Protein AF-A0A0V1D5A6-F1 (afdb_monomer)

Sequence (238 aa):
LTFNLQKDGRILSSFLCRWLTLLVTFGEQTNSGLKVNSDGHIEKHLYLRSNGFEVRSVDGSSSGVIHCEDPKVLSLWVGYIDSNISELNNKSIKLSNKYLHPDELIVYLGWLCERVNVTNAESGDFLKTWEPRFVMLKGNEFYLFETPPLSVEELKSSLTCQKILETRFRDLKEHEKVGKREHCFIIETAFGENLYLSVESSDQFVQLRGAWQRCTYYAINKLEVNNFLIYHFNDPLF

Foldseek 3Di:
DDDDDDDDDLCLQPLLQPQAAWDKDPPQDFDFDWDQDPVRDTDGDGDRPPAWIWTAGLVRDIPPIDGDPDNVVVVVVVVVVVVSNQVSQVVSQVVVQVPDDPQFRWLDKDKKWWFQDPPCPVPPCSVVGIAIWIWIDTRQKIFIANGDDSDPVCSVVTPDIAGLQQKDKADDDPVRDDDDAPQWTWIQGNVRDITTIHDDDPVVSVSVVVSSVVSVVSVVVVVVVVVVVVVVVPPPPD

pLDDT: mean 70.53, std 22.93, range [19.47, 97.38]

Secondary structure (DSSP, 8-state):
------SSS-HHHHHSTTTS--EEE----EEEEEEE-TTS-EEEEEEE--SEEEEE-TTS-EEEEEE-SSHHHHHHHHHHHHHHHHHHHHHHHHHHTTSS-GGG-EEEEEEEEEE---S-TTS--GGGGEEEEEEEEETTEEEEESS--SSSGGGGG-SEEEEGGG-EEEEPPGGG--TT-SSEEEEE-TTS-EEEEE-SSHHHHHHHHHHHHHHHHHHHHHHHHHHHHHHHHS-TT-

Organism: Trichinella britovi (NCBI:txid45882)

Structure (mmCIF, N/CA/C/O backbone):
data_AF-A0A0V1D5A6-F1
#
_entry.id   AF-A0A0V1D5A6-F1
#
loop_
_atom_site.group_PDB
_atom_site.id
_atom_site.type_symbol
_atom_site.label_atom_id
_atom_site.label_alt_id
_atom_site.label_comp_id
_atom_site.label_asym_id
_atom_site.label_entity_id
_atom_site.label_seq_id
_atom_site.pdbx_PDB_ins_code
_atom_site.Cartn_x
_atom_site.Cartn_y
_atom_site.Cartn_z
_atom_site.occupancy
_atom_site.B_iso_or_equiv
_atom_site.auth_seq_id
_atom_site.auth_comp_id
_atom_site.auth_asym_id
_atom_site.auth_atom_id
_atom_site.pdbx_PDB_model_num
ATOM 1 N N . LEU A 1 1 ? 16.369 -23.814 13.105 1.00 25.72 1 LEU A N 1
ATOM 2 C CA . LEU A 1 1 ? 16.255 -22.601 13.946 1.00 25.72 1 LEU A CA 1
ATOM 3 C C . LEU A 1 1 ? 15.143 -22.847 14.948 1.00 25.72 1 LEU A C 1
ATOM 5 O O . LEU A 1 1 ? 14.001 -23.012 14.543 1.00 25.72 1 LEU A O 1
ATOM 9 N N . THR A 1 2 ? 15.509 -23.012 16.214 1.00 19.47 2 THR A N 1
ATOM 10 C CA . THR A 1 2 ? 14.602 -23.393 17.305 1.00 19.47 2 THR A CA 1
ATOM 11 C C . THR A 1 2 ? 14.049 -22.131 17.963 1.00 19.47 2 THR A C 1
ATOM 13 O O . THR A 1 2 ? 14.796 -21.183 18.198 1.00 19.47 2 THR A O 1
ATOM 16 N N . PHE A 1 3 ? 12.741 -22.112 18.215 1.00 25.31 3 PHE A N 1
ATOM 17 C CA . PHE A 1 3 ? 11.982 -20.948 18.669 1.00 25.31 3 PHE A CA 1
ATOM 18 C C . PHE A 1 3 ? 11.846 -20.952 20.192 1.00 25.31 3 PHE A C 1
ATOM 20 O O . PHE A 1 3 ? 11.437 -21.961 20.762 1.00 25.31 3 PHE A O 1
ATOM 27 N N . ASN A 1 4 ? 12.127 -19.821 20.838 1.00 23.47 4 ASN A N 1
ATOM 28 C CA . ASN A 1 4 ? 11.744 -19.587 22.228 1.00 23.47 4 ASN A CA 1
ATOM 29 C C . ASN A 1 4 ? 10.777 -18.400 22.274 1.00 23.47 4 ASN A C 1
ATOM 31 O O . ASN A 1 4 ? 11.153 -17.262 22.004 1.00 23.47 4 ASN A O 1
ATOM 35 N N . LEU A 1 5 ? 9.512 -18.704 22.562 1.00 31.22 5 LEU A N 1
ATOM 36 C CA . LEU A 1 5 ? 8.443 -17.738 22.795 1.00 31.22 5 LEU A CA 1
ATOM 37 C C . LEU A 1 5 ? 8.515 -17.312 24.261 1.00 31.22 5 LEU A C 1
ATOM 39 O O . LEU A 1 5 ? 8.251 -18.129 25.142 1.00 31.22 5 LEU A O 1
ATOM 43 N N . GLN A 1 6 ? 8.861 -16.052 24.532 1.00 30.73 6 GLN A N 1
ATOM 44 C CA . GLN A 1 6 ? 8.796 -15.513 25.889 1.00 30.73 6 GLN A CA 1
ATOM 45 C C . GLN A 1 6 ? 7.527 -14.676 26.081 1.00 30.73 6 GLN A C 1
ATOM 47 O O . GLN A 1 6 ? 7.104 -13.912 25.214 1.00 30.73 6 GLN A O 1
ATOM 52 N N . LYS A 1 7 ? 6.897 -14.913 27.229 1.00 32.50 7 LYS A N 1
ATOM 53 C CA . LYS A 1 7 ? 5.479 -14.729 27.547 1.00 32.50 7 LYS A CA 1
ATOM 54 C C . LYS A 1 7 ? 5.122 -13.312 28.017 1.00 32.50 7 LYS A C 1
ATOM 56 O O . LYS A 1 7 ? 4.207 -13.176 28.811 1.00 32.50 7 LYS A O 1
ATOM 61 N N . ASP A 1 8 ? 5.813 -12.279 27.537 1.00 31.12 8 ASP A N 1
ATOM 62 C CA . ASP A 1 8 ? 5.659 -10.915 28.062 1.00 31.12 8 ASP A CA 1
ATOM 63 C C . ASP A 1 8 ? 5.703 -9.876 26.938 1.00 31.12 8 ASP A C 1
ATOM 65 O O . ASP A 1 8 ? 6.785 -9.409 26.601 1.00 31.12 8 ASP A O 1
ATOM 69 N N . GLY A 1 9 ? 4.551 -9.528 26.346 1.00 39.41 9 GLY A N 1
ATOM 70 C CA . GLY A 1 9 ? 4.259 -8.240 25.673 1.00 39.41 9 GLY A CA 1
ATOM 71 C C . GLY A 1 9 ? 5.171 -7.715 24.543 1.00 39.41 9 GLY A C 1
ATOM 72 O O . GLY A 1 9 ? 4.825 -6.733 23.901 1.00 39.41 9 GLY A O 1
ATOM 73 N N . ARG A 1 10 ? 6.304 -8.355 24.248 1.00 37.16 10 ARG A N 1
ATOM 74 C CA . ARG A 1 10 ? 7.353 -7.948 23.293 1.00 37.16 10 ARG A CA 1
ATOM 75 C C . ARG A 1 10 ? 7.274 -8.734 21.981 1.00 37.16 10 ARG A C 1
ATOM 77 O O . ARG A 1 10 ? 8.258 -8.881 21.259 1.00 37.16 10 ARG A O 1
ATOM 84 N N . ILE A 1 11 ? 6.104 -9.301 21.690 1.00 42.88 11 ILE A N 1
ATOM 85 C CA . ILE A 1 11 ? 5.896 -10.191 20.539 1.00 42.88 11 ILE A CA 1
ATOM 86 C C . ILE A 1 11 ? 5.907 -9.394 19.225 1.00 42.88 11 ILE A C 1
ATOM 88 O O . ILE A 1 11 ? 6.333 -9.923 18.200 1.00 42.88 11 ILE A O 1
ATOM 92 N N . LEU A 1 12 ? 5.543 -8.106 19.260 1.00 37.66 12 LEU A N 1
ATOM 93 C CA . LEU A 1 12 ? 5.542 -7.252 18.070 1.00 37.66 12 LEU A CA 1
ATOM 94 C C . LEU A 1 12 ? 6.960 -6.977 17.534 1.00 37.66 12 LEU A C 1
ATOM 96 O O . LEU A 1 12 ? 7.154 -7.002 16.325 1.00 37.66 12 LEU A O 1
ATOM 100 N N . SER A 1 13 ? 7.979 -6.828 18.390 1.00 40.72 13 SER A N 1
ATOM 101 C CA . SER A 1 13 ? 9.300 -6.370 17.925 1.00 40.72 13 SER A CA 1
ATOM 102 C C . SER A 1 13 ? 10.214 -7.461 17.360 1.00 40.72 13 SER A C 1
ATOM 104 O O . SER A 1 13 ? 11.110 -7.165 16.576 1.00 40.72 13 SER A O 1
ATOM 106 N N . SER A 1 14 ? 10.025 -8.734 17.721 1.00 37.06 14 SER A N 1
ATOM 107 C CA . SER A 1 14 ? 10.923 -9.815 17.267 1.00 37.06 14 SER A CA 1
ATOM 108 C C . SER A 1 14 ? 10.370 -10.634 16.100 1.00 37.06 14 SER A C 1
ATOM 110 O O . SER A 1 14 ? 11.150 -11.157 15.302 1.00 37.06 14 SER A O 1
ATOM 112 N N . PHE A 1 15 ? 9.041 -10.720 15.959 1.00 34.56 15 PHE A N 1
ATOM 113 C CA . PHE A 1 15 ? 8.400 -11.518 14.910 1.00 34.56 15 PHE A CA 1
ATOM 114 C C . PHE A 1 15 ? 8.116 -10.732 13.622 1.00 34.56 15 PHE A C 1
ATOM 116 O O . PHE A 1 15 ? 8.216 -11.323 12.546 1.00 34.56 15 PHE A O 1
ATOM 123 N N . LEU A 1 16 ? 7.830 -9.423 13.696 1.00 37.06 16 LEU A N 1
ATOM 124 C CA . LEU A 1 16 ? 7.621 -8.589 12.501 1.00 37.06 16 LEU A CA 1
ATOM 125 C C . LEU A 1 16 ? 8.938 -8.209 11.796 1.00 37.06 16 LEU A C 1
ATOM 127 O O . LEU A 1 16 ? 8.983 -8.165 10.571 1.00 37.06 16 LEU A O 1
ATOM 131 N N . CYS A 1 17 ? 10.026 -8.009 12.545 1.00 38.03 17 CYS A N 1
ATOM 132 C CA . CYS A 1 17 ? 11.239 -7.332 12.062 1.00 38.03 17 CYS A CA 1
ATOM 133 C C . CYS A 1 17 ? 12.089 -8.052 11.005 1.00 38.03 17 CYS A C 1
ATOM 135 O O . CYS A 1 17 ? 12.920 -7.406 10.378 1.00 38.03 17 CYS A O 1
ATOM 137 N N . ARG A 1 18 ? 11.975 -9.373 10.818 1.00 33.81 18 ARG A N 1
ATOM 138 C CA . ARG A 1 18 ? 12.902 -10.108 9.924 1.00 33.81 18 ARG A CA 1
ATOM 139 C C . ARG A 1 18 ? 12.303 -10.613 8.621 1.00 33.81 18 ARG A C 1
ATOM 141 O O . ARG A 1 18 ? 13.046 -11.125 7.793 1.00 33.81 18 ARG A O 1
ATOM 148 N N . TRP A 1 19 ? 10.994 -10.483 8.435 1.00 33.84 19 TRP A N 1
ATOM 149 C CA . TRP A 1 19 ? 10.300 -11.186 7.355 1.00 33.84 19 TRP A CA 1
ATOM 150 C C . TRP A 1 19 ? 9.495 -10.280 6.428 1.00 33.84 19 TRP A C 1
ATOM 152 O O . TRP A 1 19 ? 8.941 -10.772 5.458 1.00 33.84 19 TRP A O 1
ATOM 162 N N . LEU A 1 20 ? 9.389 -8.981 6.699 1.00 41.41 20 LEU A N 1
ATOM 163 C CA . LEU A 1 20 ? 8.268 -8.198 6.172 1.00 41.41 20 LEU A CA 1
ATOM 164 C C . LEU A 1 20 ? 8.610 -7.220 5.054 1.00 41.41 20 LEU A C 1
ATOM 166 O O . LEU A 1 20 ? 7.785 -6.377 4.719 1.00 41.41 20 LEU A O 1
ATOM 170 N N . THR A 1 21 ? 9.837 -7.205 4.541 1.00 46.44 21 THR A N 1
ATOM 171 C CA . THR A 1 21 ? 10.283 -5.929 3.976 1.00 46.44 21 THR A CA 1
ATOM 172 C C . THR A 1 21 ? 11.293 -6.074 2.867 1.00 46.44 21 THR A C 1
ATOM 174 O O . THR A 1 21 ? 12.464 -5.731 2.986 1.00 46.44 21 THR A O 1
ATOM 177 N N . LEU A 1 22 ? 10.777 -6.575 1.757 1.00 35.28 22 LEU A N 1
ATOM 178 C CA . LEU A 1 22 ? 11.320 -6.276 0.448 1.00 35.28 22 LEU A CA 1
ATOM 179 C C . LEU A 1 22 ? 10.386 -5.197 -0.118 1.00 35.28 22 LEU A C 1
ATOM 181 O O . LEU A 1 22 ? 9.178 -5.397 -0.195 1.00 35.28 22 LEU A O 1
ATOM 185 N N . LEU A 1 23 ? 10.914 -4.019 -0.405 1.00 36.91 23 LEU A N 1
ATOM 186 C CA . LEU A 1 23 ? 10.272 -3.024 -1.253 1.00 36.91 23 LEU A CA 1
ATOM 187 C C . LEU A 1 23 ? 10.776 -3.314 -2.663 1.00 36.91 23 LEU A C 1
ATOM 189 O O . LEU A 1 23 ? 11.971 -3.174 -2.907 1.00 36.91 23 LEU A O 1
ATOM 193 N N . VAL A 1 24 ? 9.910 -3.739 -3.580 1.00 35.91 24 VAL A N 1
ATOM 194 C CA . VAL A 1 24 ? 10.261 -3.703 -5.002 1.00 35.91 24 VAL A CA 1
ATOM 195 C C . VAL A 1 24 ? 10.018 -2.276 -5.449 1.00 35.91 24 VAL A C 1
ATOM 197 O O . VAL A 1 24 ? 8.874 -1.869 -5.597 1.00 35.91 24 VAL A O 1
ATOM 200 N N . THR A 1 25 ? 11.080 -1.497 -5.612 1.00 35.59 25 THR A N 1
ATOM 201 C CA . THR A 1 25 ? 10.970 -0.248 -6.360 1.00 35.59 25 THR A CA 1
ATOM 202 C C . THR A 1 25 ? 11.250 -0.570 -7.815 1.00 35.59 25 THR A C 1
ATOM 204 O O . THR A 1 25 ? 12.317 -1.104 -8.142 1.00 35.59 25 THR A O 1
ATOM 207 N N . PHE A 1 26 ? 10.344 -0.201 -8.719 1.00 37.59 26 PHE A N 1
ATOM 208 C CA . PHE A 1 26 ? 10.768 -0.022 -10.101 1.00 37.59 26 PHE A CA 1
ATOM 209 C C . PHE A 1 26 ? 11.817 1.086 -10.103 1.00 37.59 26 PHE A C 1
ATOM 211 O O . PHE A 1 26 ? 11.540 2.227 -9.733 1.00 37.59 26 PHE A O 1
ATOM 218 N N . GLY A 1 27 ? 13.049 0.734 -10.465 1.00 32.22 27 GLY A N 1
ATOM 219 C CA . GLY A 1 27 ? 14.097 1.715 -10.673 1.00 32.22 27 GLY A CA 1
ATOM 220 C C . GLY A 1 27 ? 13.727 2.574 -11.874 1.00 32.22 27 GLY A C 1
ATOM 221 O O . GLY A 1 27 ? 14.116 2.268 -12.998 1.00 32.22 27 GLY A O 1
ATOM 222 N N . GLU A 1 28 ? 12.989 3.661 -11.666 1.00 37.78 28 GLU A N 1
ATOM 223 C CA . GLU A 1 28 ? 12.954 4.743 -12.638 1.00 37.78 28 GLU A CA 1
ATOM 224 C C . GLU A 1 28 ? 14.282 5.502 -12.535 1.00 37.78 28 GLU A C 1
ATOM 226 O O . GLU A 1 28 ? 14.407 6.523 -11.866 1.00 37.78 28 GLU A O 1
ATOM 231 N N . GLN A 1 29 ? 15.312 4.990 -13.208 1.00 34.41 29 GLN A N 1
ATOM 232 C CA . GLN A 1 29 ? 16.447 5.813 -13.603 1.00 34.41 29 GLN A CA 1
ATOM 233 C C . GLN A 1 29 ? 16.468 5.953 -15.120 1.00 34.41 29 GLN A C 1
ATOM 235 O O . GLN A 1 29 ? 16.626 4.993 -15.877 1.00 34.41 29 GLN A O 1
ATOM 240 N N . THR A 1 30 ? 16.317 7.195 -15.574 1.00 33.28 30 THR A N 1
ATOM 241 C CA . THR A 1 30 ? 16.621 7.572 -16.948 1.00 33.28 30 THR A CA 1
ATOM 242 C C . THR A 1 30 ? 18.126 7.689 -17.120 1.00 33.28 30 THR A C 1
ATOM 244 O O . THR A 1 30 ? 18.764 8.488 -16.437 1.00 33.28 30 THR A O 1
ATOM 247 N N . ASN A 1 31 ? 18.685 6.987 -18.104 1.00 31.41 31 ASN A N 1
ATOM 248 C CA . ASN A 1 31 ? 19.949 7.419 -18.686 1.00 31.41 31 ASN A CA 1
ATOM 249 C C . ASN A 1 31 ? 19.662 8.654 -19.544 1.00 31.41 31 ASN A C 1
ATOM 251 O O . ASN A 1 31 ? 18.867 8.589 -20.483 1.00 31.41 31 ASN A O 1
ATOM 255 N N . SER A 1 32 ? 20.318 9.774 -19.251 1.00 30.55 32 SER A N 1
ATOM 256 C CA . SER A 1 32 ? 20.359 10.904 -20.175 1.00 30.55 32 SER A CA 1
ATOM 257 C C . SER A 1 32 ? 21.174 10.497 -21.405 1.00 30.55 32 SER A C 1
ATOM 259 O O . SER A 1 32 ? 22.393 10.356 -21.321 1.00 30.55 32 SER A O 1
ATOM 261 N N . GLY A 1 33 ? 20.510 10.293 -22.540 1.00 31.38 33 GLY A N 1
ATOM 262 C CA . GLY A 1 33 ? 21.157 10.189 -23.845 1.00 31.38 33 GLY A CA 1
ATOM 263 C C . GLY A 1 33 ? 20.888 11.455 -24.649 1.00 31.38 33 GLY A C 1
ATOM 264 O O . GLY A 1 33 ? 19.731 11.830 -24.826 1.00 31.38 33 GLY A O 1
ATOM 265 N N . LEU A 1 34 ? 21.942 12.114 -25.129 1.00 27.16 34 LEU A N 1
ATOM 266 C CA . LEU A 1 34 ? 21.827 13.220 -26.080 1.00 27.16 34 LEU A CA 1
ATOM 267 C C . LEU A 1 34 ? 21.650 12.629 -27.481 1.00 27.16 34 LEU A C 1
ATOM 269 O O . LEU A 1 34 ? 22.462 11.805 -27.905 1.00 27.16 34 LEU A O 1
ATOM 273 N N . LYS A 1 35 ? 20.607 13.044 -28.204 1.00 33.06 35 LYS A N 1
ATOM 274 C CA . LYS A 1 35 ? 20.474 12.765 -29.636 1.00 33.06 35 LYS A CA 1
ATOM 275 C C . LYS A 1 35 ? 20.561 14.097 -30.378 1.00 33.06 35 LYS A C 1
ATOM 277 O O . LYS A 1 35 ? 19.851 15.037 -30.035 1.00 33.06 35 LYS A O 1
ATOM 282 N N . VAL A 1 36 ? 21.484 14.181 -31.333 1.00 32.31 36 VAL A N 1
ATOM 283 C CA . VAL A 1 36 ? 21.627 15.343 -32.218 1.00 32.31 36 VAL A CA 1
ATOM 284 C C . VAL A 1 36 ? 20.776 15.067 -33.448 1.00 32.31 36 VAL A C 1
ATOM 286 O O . VAL A 1 36 ? 21.006 14.074 -34.143 1.00 32.31 36 VAL A O 1
ATOM 289 N N . ASN A 1 37 ? 19.772 15.905 -33.681 1.00 35.84 37 ASN A N 1
ATOM 290 C CA . ASN A 1 37 ? 18.924 15.807 -34.861 1.00 35.84 37 ASN A CA 1
ATOM 291 C C . ASN A 1 37 ? 19.684 16.311 -36.103 1.00 35.84 37 ASN A C 1
ATOM 293 O O . ASN A 1 37 ? 20.716 16.977 -36.007 1.00 35.84 37 ASN A O 1
ATOM 297 N N . SER A 1 38 ? 19.201 15.964 -37.296 1.00 37.88 38 SER A N 1
ATOM 298 C CA . SER A 1 38 ? 19.835 16.298 -38.586 1.00 37.88 38 SER A CA 1
ATOM 299 C C . SER A 1 38 ? 19.943 17.804 -38.881 1.00 37.88 38 SER A C 1
ATOM 301 O O . SER A 1 38 ? 20.645 18.197 -39.806 1.00 37.88 38 SER A O 1
ATOM 303 N N . ASP A 1 39 ? 19.263 18.635 -38.096 1.00 39.00 39 ASP A N 1
ATOM 304 C CA . ASP A 1 39 ? 19.265 20.101 -38.094 1.00 39.00 39 ASP A CA 1
ATOM 305 C C . ASP A 1 39 ? 20.168 20.708 -36.997 1.00 39.00 39 ASP A C 1
ATOM 307 O O . ASP A 1 39 ? 20.235 21.927 -36.844 1.00 39.00 39 ASP A O 1
ATOM 311 N N . GLY A 1 40 ? 20.885 19.874 -36.237 1.00 29.55 40 GLY A N 1
ATOM 312 C CA . GLY A 1 40 ? 21.786 20.304 -35.169 1.00 29.55 40 GLY A CA 1
ATOM 313 C C . GLY A 1 40 ? 21.087 20.664 -33.856 1.00 29.55 40 GLY A C 1
ATOM 314 O O . GLY A 1 40 ? 21.764 21.097 -32.921 1.00 29.55 40 GLY A O 1
ATOM 315 N N . HIS A 1 41 ? 19.767 20.470 -33.743 1.00 25.48 41 HIS A N 1
ATOM 316 C CA . HIS A 1 41 ? 19.065 20.649 -32.475 1.00 25.48 41 HIS A CA 1
ATOM 317 C C . HIS A 1 41 ? 19.355 19.471 -31.532 1.00 25.48 41 HIS A C 1
ATOM 319 O O . HIS A 1 41 ? 19.307 18.302 -31.927 1.00 25.48 41 HIS A O 1
ATOM 325 N N . ILE A 1 42 ? 19.690 19.782 -30.278 1.00 27.23 42 ILE A N 1
ATOM 326 C CA . ILE A 1 42 ? 19.978 18.794 -29.236 1.00 27.23 42 ILE A CA 1
ATOM 327 C C . ILE A 1 42 ? 18.711 18.619 -28.401 1.00 27.23 42 ILE A C 1
ATOM 329 O O . ILE A 1 42 ? 18.411 19.451 -27.547 1.00 27.23 42 ILE A O 1
ATOM 333 N N . GLU A 1 43 ? 17.982 17.526 -28.616 1.00 24.73 43 GLU A N 1
ATOM 334 C CA . GLU A 1 43 ? 16.836 17.173 -27.775 1.00 24.73 43 GLU A CA 1
ATOM 335 C C . GLU A 1 43 ? 17.268 16.210 -26.662 1.00 24.73 43 GLU A C 1
ATOM 337 O O . GLU A 1 43 ? 17.801 15.117 -26.896 1.00 24.73 43 GLU A O 1
ATOM 342 N N . LYS A 1 44 ? 17.032 16.613 -25.407 1.00 26.03 44 LYS A N 1
ATOM 343 C CA . LYS A 1 44 ? 17.195 15.745 -24.235 1.00 26.03 44 LYS A CA 1
ATOM 344 C C . LYS A 1 44 ? 15.977 14.828 -24.137 1.00 26.03 44 LYS A C 1
ATOM 346 O O . LYS A 1 44 ? 14.970 15.180 -23.531 1.00 26.03 44 LYS A O 1
ATOM 351 N N . HIS A 1 45 ? 16.077 13.633 -24.707 1.00 25.64 45 HIS A N 1
ATOM 352 C CA . HIS A 1 45 ? 15.048 12.608 -24.546 1.00 25.64 45 HIS A CA 1
ATOM 353 C C . HIS A 1 45 ? 15.280 11.810 -23.254 1.00 25.64 45 HIS A C 1
ATOM 355 O O . HIS A 1 45 ? 16.327 11.191 -23.057 1.00 25.64 45 HIS A O 1
ATOM 361 N N . LEU A 1 46 ? 14.286 11.818 -22.364 1.00 25.72 46 LEU A N 1
ATOM 362 C CA . LEU A 1 46 ? 14.246 10.999 -21.152 1.00 25.72 46 LEU A CA 1
ATOM 363 C C . LEU A 1 46 ? 13.719 9.602 -21.510 1.00 25.72 46 LEU A C 1
ATOM 365 O O . LEU A 1 46 ? 12.515 9.387 -21.648 1.00 25.72 46 LEU A O 1
ATOM 369 N N . TYR A 1 47 ? 14.633 8.652 -21.702 1.00 28.58 47 TYR A N 1
ATOM 370 C CA . TYR A 1 47 ? 14.297 7.248 -21.936 1.00 28.58 47 TYR A CA 1
ATOM 371 C C . TYR A 1 47 ? 14.124 6.531 -20.586 1.00 28.58 47 TYR A C 1
ATOM 373 O O . TYR A 1 47 ? 15.105 6.337 -19.867 1.00 28.58 47 TYR A O 1
ATOM 381 N N . LEU A 1 48 ? 12.895 6.115 -20.245 1.00 35.41 48 LEU A N 1
ATOM 382 C CA . LEU A 1 48 ? 12.652 5.097 -19.210 1.00 35.41 48 LEU A CA 1
ATOM 383 C C . LEU A 1 48 ? 13.301 3.795 -19.703 1.00 35.41 48 LEU A C 1
ATOM 385 O O . LEU A 1 48 ? 12.866 3.252 -20.721 1.00 35.41 48 LEU A O 1
ATOM 389 N N . ARG A 1 49 ? 14.352 3.292 -19.046 1.00 41.88 49 ARG A N 1
ATOM 390 C CA . ARG A 1 49 ? 14.921 1.984 -19.408 1.00 41.88 49 ARG A CA 1
ATOM 391 C C . ARG A 1 49 ? 14.054 0.874 -18.814 1.00 41.88 49 ARG A C 1
ATOM 393 O O . ARG A 1 49 ? 14.287 0.417 -17.704 1.00 41.88 49 ARG A O 1
ATOM 400 N N . SER A 1 50 ? 13.041 0.465 -19.577 1.00 64.12 50 SER A N 1
ATOM 401 C CA . SER A 1 50 ? 12.222 -0.718 -19.313 1.00 64.12 50 SER A CA 1
ATOM 402 C C . SER A 1 50 ? 13.110 -1.963 -19.260 1.00 64.12 50 SER A C 1
ATOM 404 O O . SER A 1 50 ? 13.887 -2.171 -20.191 1.00 64.12 50 SER A O 1
ATOM 406 N N . ASN A 1 51 ? 12.958 -2.774 -18.211 1.00 69.31 51 ASN A N 1
ATOM 407 C CA . ASN A 1 51 ? 13.511 -4.126 -18.007 1.00 69.31 51 ASN A CA 1
ATOM 408 C C . ASN A 1 51 ? 14.485 -4.270 -16.816 1.00 69.31 51 ASN A C 1
ATOM 410 O O . ASN A 1 51 ? 15.479 -4.988 -16.898 1.00 69.31 51 ASN A O 1
ATOM 414 N N . GLY A 1 52 ? 14.224 -3.605 -15.690 1.00 71.12 52 GLY A N 1
ATOM 415 C CA . GLY A 1 52 ? 14.940 -3.878 -14.443 1.00 71.12 52 GLY A CA 1
ATOM 416 C C . GLY A 1 52 ? 14.083 -3.615 -13.212 1.00 71.12 52 GLY A C 1
ATOM 417 O O . GLY A 1 52 ? 13.100 -2.880 -13.285 1.00 71.12 52 GLY A O 1
ATOM 418 N N . PHE A 1 53 ? 14.455 -4.232 -12.096 1.00 71.56 53 PHE A N 1
ATOM 419 C CA . PHE A 1 53 ? 13.825 -4.038 -10.793 1.00 71.56 53 PHE A CA 1
ATOM 420 C C . PHE A 1 53 ? 14.892 -3.867 -9.717 1.00 71.56 53 PHE A C 1
ATOM 422 O O . PHE A 1 53 ? 16.017 -4.336 -9.859 1.00 71.56 53 PHE A O 1
ATOM 429 N N . GLU A 1 54 ? 14.544 -3.191 -8.633 1.00 70.75 54 GLU A N 1
ATOM 430 C CA . GLU A 1 54 ? 15.392 -3.049 -7.457 1.00 70.75 54 GLU A CA 1
ATOM 431 C C . GLU A 1 54 ? 14.609 -3.544 -6.248 1.00 70.75 54 GLU A C 1
ATOM 433 O O . GLU A 1 54 ? 13.402 -3.317 -6.151 1.00 70.75 54 GLU A O 1
ATOM 438 N N . VAL A 1 55 ? 15.296 -4.207 -5.323 1.00 70.38 55 VAL A N 1
ATOM 439 C CA . VAL A 1 55 ? 14.710 -4.606 -4.054 1.00 70.38 55 VAL A CA 1
ATOM 440 C C . VAL A 1 55 ? 15.403 -3.876 -2.914 1.00 70.38 55 VAL A C 1
ATOM 442 O O . VAL A 1 55 ? 16.628 -3.887 -2.812 1.00 70.38 55 VAL A O 1
ATOM 445 N N . ARG A 1 56 ? 14.621 -3.249 -2.039 1.00 67.62 56 ARG A N 1
ATOM 446 C CA . ARG A 1 56 ? 15.122 -2.520 -0.873 1.00 67.62 56 ARG A CA 1
ATOM 447 C C . ARG A 1 56 ? 14.666 -3.163 0.429 1.00 67.62 56 ARG A C 1
ATOM 449 O O . ARG A 1 56 ? 13.558 -3.686 0.524 1.00 67.62 56 ARG A O 1
ATOM 456 N N . SER A 1 57 ? 15.541 -3.118 1.421 1.00 63.75 57 SER A N 1
ATOM 457 C CA . SER A 1 57 ? 15.304 -3.557 2.796 1.00 63.75 57 SER A CA 1
ATOM 458 C C . SER A 1 57 ? 14.655 -2.442 3.636 1.00 63.75 57 SER A C 1
ATOM 460 O O . SER A 1 57 ? 14.592 -1.289 3.209 1.00 63.75 57 SER A O 1
ATOM 462 N N . VAL A 1 58 ? 14.180 -2.781 4.844 1.00 58.41 58 VAL A N 1
ATOM 463 C CA . VAL A 1 58 ? 13.582 -1.848 5.833 1.00 58.41 58 VAL A CA 1
ATOM 464 C C . VAL A 1 58 ? 14.465 -0.635 6.100 1.00 58.41 58 VAL A C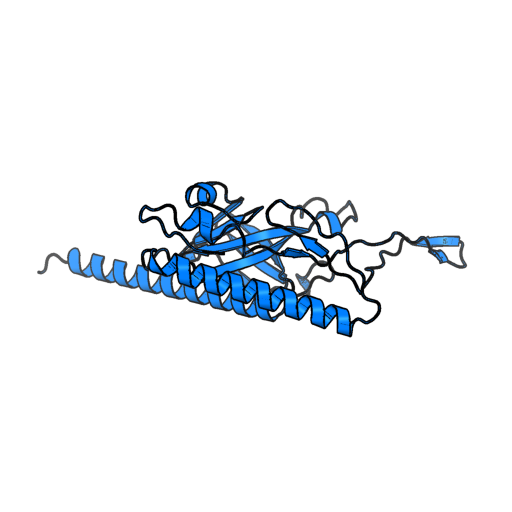 1
ATOM 466 O O . VAL A 1 58 ? 13.978 0.477 6.244 1.00 58.41 58 VAL A O 1
ATOM 469 N N . ASP A 1 59 ? 15.765 -0.876 6.213 1.00 59.91 59 ASP A N 1
ATOM 470 C CA . ASP A 1 59 ? 16.792 0.105 6.554 1.00 59.91 59 ASP A CA 1
ATOM 471 C C . ASP A 1 59 ? 17.184 0.991 5.360 1.00 59.91 59 ASP A C 1
ATOM 473 O O . ASP A 1 59 ? 18.135 1.763 5.450 1.00 59.91 59 ASP A O 1
ATOM 477 N N . GLY A 1 60 ? 16.477 0.865 4.232 1.00 57.91 60 GLY A N 1
ATOM 478 C CA . GLY A 1 60 ? 16.779 1.567 2.989 1.00 57.91 60 GLY A CA 1
ATOM 479 C C . GLY A 1 60 ? 17.924 0.940 2.192 1.00 57.91 60 GLY A C 1
ATOM 480 O O . GLY A 1 60 ? 18.249 1.437 1.113 1.00 57.91 60 GLY A O 1
ATOM 481 N N . SER A 1 61 ? 18.519 -0.160 2.672 1.00 61.72 61 SER A N 1
ATOM 482 C CA . SER A 1 61 ? 19.585 -0.857 1.952 1.00 61.72 61 SER A CA 1
ATOM 483 C C . SER A 1 61 ? 19.064 -1.420 0.629 1.00 61.72 61 SER A C 1
ATOM 485 O O . SER A 1 61 ? 18.043 -2.106 0.588 1.00 61.72 61 SER A O 1
ATOM 487 N N . SER A 1 62 ? 19.781 -1.139 -0.456 1.00 67.06 62 SER A N 1
ATOM 488 C CA . SER A 1 62 ? 19.416 -1.521 -1.823 1.00 67.06 62 SER A CA 1
ATOM 489 C C . SER A 1 62 ? 20.125 -2.801 -2.269 1.00 67.06 62 SER A C 1
ATOM 491 O O . SER A 1 62 ? 21.311 -2.986 -1.998 1.00 67.06 62 SER A O 1
ATOM 493 N N . SER A 1 63 ? 19.431 -3.655 -3.027 1.00 69.56 63 SER A N 1
ATOM 494 C CA . SER A 1 63 ? 20.037 -4.770 -3.768 1.00 69.56 63 SER A CA 1
ATOM 495 C C . SER A 1 63 ? 20.877 -4.322 -4.970 1.00 69.56 63 SER A C 1
ATOM 497 O O . SER A 1 63 ? 21.543 -5.149 -5.591 1.00 69.56 63 SER A O 1
ATOM 499 N N . GLY A 1 64 ? 20.798 -3.043 -5.349 1.00 64.62 64 GLY A N 1
ATOM 500 C CA . GLY A 1 64 ? 21.126 -2.569 -6.689 1.00 64.62 64 GLY A CA 1
ATOM 501 C C . GLY A 1 64 ? 20.039 -2.933 -7.708 1.00 64.62 64 GLY A C 1
ATOM 502 O O . GLY A 1 64 ? 19.183 -3.786 -7.457 1.00 64.62 64 GLY A O 1
ATOM 503 N N . VAL A 1 65 ? 20.069 -2.272 -8.869 1.00 71.81 65 VAL A N 1
ATOM 504 C CA . VAL A 1 65 ? 19.135 -2.551 -9.970 1.00 71.81 65 VAL A CA 1
ATOM 505 C C . VAL A 1 65 ? 19.539 -3.848 -10.666 1.00 71.81 65 VAL A C 1
ATOM 507 O O . VAL A 1 65 ? 20.637 -3.968 -11.211 1.00 71.81 65 VAL A O 1
ATOM 510 N N . ILE A 1 66 ? 18.624 -4.810 -10.677 1.00 74.62 66 ILE A N 1
ATOM 511 C CA . ILE A 1 66 ? 18.743 -6.073 -11.395 1.00 74.62 66 ILE A CA 1
ATOM 512 C C . ILE A 1 66 ? 18.081 -5.891 -12.756 1.00 74.62 66 ILE A C 1
ATOM 514 O O . ILE A 1 66 ? 16.872 -5.686 -12.856 1.00 74.62 66 ILE A O 1
ATOM 518 N N . HIS A 1 67 ? 18.880 -5.971 -13.816 1.00 78.31 67 HIS A N 1
ATOM 519 C CA . HIS A 1 67 ? 18.384 -5.923 -15.186 1.00 78.31 67 HIS A CA 1
ATOM 520 C C . HIS A 1 67 ? 18.020 -7.319 -15.684 1.00 78.31 67 HIS A C 1
ATOM 522 O O . HIS A 1 67 ? 18.752 -8.285 -15.472 1.00 78.31 67 HIS A O 1
ATOM 528 N N . CYS A 1 68 ? 16.899 -7.412 -16.388 1.00 74.62 68 CYS A N 1
ATOM 529 C CA 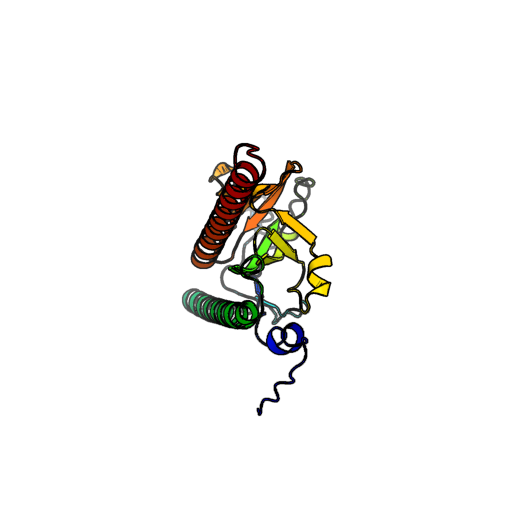. CYS A 1 68 ? 16.470 -8.615 -17.080 1.00 74.62 68 CYS A CA 1
ATOM 530 C C . CYS A 1 68 ? 16.506 -8.357 -18.587 1.00 74.62 68 CYS A C 1
ATOM 532 O O . CYS A 1 68 ? 16.020 -7.335 -19.058 1.00 74.62 68 CYS A O 1
ATOM 534 N N . GLU A 1 69 ? 17.053 -9.284 -19.364 1.00 80.81 69 GLU A N 1
ATOM 535 C CA . GLU A 1 69 ? 17.037 -9.158 -20.828 1.00 80.81 69 GLU A CA 1
ATOM 536 C C . GLU A 1 69 ? 15.641 -9.447 -21.403 1.00 80.81 69 GLU A C 1
ATOM 538 O O . GLU A 1 69 ? 15.199 -8.772 -22.332 1.00 80.81 69 GLU A O 1
ATOM 543 N N . ASP A 1 70 ? 14.922 -10.405 -20.807 1.00 83.25 70 ASP A N 1
ATOM 544 C CA . ASP A 1 70 ? 13.555 -10.771 -21.180 1.00 83.25 70 ASP A CA 1
ATOM 545 C C . ASP A 1 70 ? 12.524 -10.089 -20.250 1.00 83.25 70 ASP A C 1
ATOM 547 O O . ASP A 1 70 ? 12.505 -10.367 -19.042 1.00 83.25 70 ASP A O 1
ATOM 551 N N . PRO A 1 71 ? 11.617 -9.244 -20.784 1.00 78.38 71 PRO A N 1
ATOM 552 C CA . PRO A 1 71 ? 10.520 -8.643 -20.022 1.00 78.38 71 PRO A CA 1
ATOM 553 C C . PRO A 1 71 ? 9.619 -9.660 -19.308 1.00 78.38 71 PRO A C 1
ATOM 555 O O . PRO A 1 71 ? 9.054 -9.359 -18.257 1.00 78.38 71 PRO A O 1
ATOM 558 N N . LYS A 1 72 ? 9.478 -10.878 -19.846 1.00 84.44 72 LYS A N 1
ATOM 559 C CA . LYS A 1 72 ? 8.695 -11.941 -19.199 1.00 84.44 72 LYS A CA 1
ATOM 560 C C . LYS A 1 72 ? 9.374 -12.434 -17.930 1.00 84.44 72 LYS A C 1
ATOM 562 O O . LYS A 1 72 ? 8.704 -12.653 -16.927 1.00 84.44 72 LYS A O 1
ATOM 567 N N . VAL A 1 73 ? 10.700 -12.573 -17.960 1.00 81.00 73 VAL A N 1
ATOM 568 C CA . VAL A 1 73 ? 11.490 -12.950 -16.783 1.00 81.00 73 VAL A CA 1
ATOM 569 C C . VAL A 1 73 ? 11.391 -11.860 -15.720 1.00 81.00 73 VAL A C 1
ATOM 571 O O . VAL A 1 73 ? 11.145 -12.188 -14.563 1.00 81.00 73 VAL A O 1
ATOM 574 N N . LEU A 1 74 ? 11.476 -10.581 -16.106 1.00 78.94 74 LEU A N 1
ATOM 575 C CA . LEU A 1 74 ? 11.226 -9.465 -15.187 1.00 78.94 74 LEU A CA 1
ATOM 576 C C . LEU A 1 74 ? 9.855 -9.590 -14.510 1.00 78.94 74 LEU A C 1
ATOM 578 O O . LEU A 1 74 ? 9.766 -9.541 -13.287 1.00 78.94 74 LEU A O 1
ATOM 582 N N . SER A 1 75 ? 8.796 -9.774 -15.302 1.00 78.38 75 SER A N 1
ATOM 583 C CA . SER A 1 75 ? 7.430 -9.885 -14.783 1.00 78.38 75 SER A CA 1
ATOM 584 C C . SER A 1 75 ? 7.269 -11.061 -13.814 1.00 78.38 75 SER A C 1
ATOM 586 O O . SER A 1 75 ? 6.614 -10.909 -12.785 1.00 78.38 75 SER A O 1
ATOM 588 N N . LEU A 1 76 ? 7.914 -12.203 -14.086 1.00 83.12 76 LEU A N 1
ATOM 589 C CA . LEU A 1 76 ? 7.926 -13.349 -13.175 1.00 83.12 76 LEU A CA 1
ATOM 590 C C . LEU A 1 76 ? 8.645 -13.035 -11.860 1.00 83.12 76 LEU A C 1
ATOM 592 O O . LEU A 1 76 ? 8.109 -13.335 -10.797 1.00 83.12 76 LEU A O 1
ATOM 596 N N . TRP A 1 77 ? 9.834 -12.426 -11.914 1.00 81.06 77 TRP A N 1
ATOM 597 C CA . TRP A 1 77 ? 10.575 -12.039 -10.710 1.00 81.06 77 TRP A CA 1
ATOM 598 C C . TRP A 1 77 ? 9.770 -11.082 -9.839 1.00 81.06 77 TRP A C 1
ATOM 600 O O . TRP A 1 77 ? 9.594 -11.350 -8.652 1.00 81.06 77 TRP A O 1
ATOM 610 N N . VAL A 1 78 ? 9.231 -10.015 -10.432 1.00 74.44 78 VAL A N 1
ATOM 611 C CA . VAL A 1 78 ? 8.393 -9.041 -9.721 1.00 74.44 78 VAL A CA 1
ATOM 612 C C . VAL A 1 78 ? 7.170 -9.731 -9.122 1.00 74.44 78 VAL A C 1
ATOM 614 O O . VAL A 1 78 ? 6.940 -9.617 -7.923 1.00 74.44 78 VAL A O 1
ATOM 617 N N . GLY A 1 79 ? 6.451 -10.537 -9.909 1.00 76.69 79 GLY A N 1
ATOM 618 C CA . GLY A 1 79 ? 5.268 -11.255 -9.437 1.00 76.69 79 GLY A CA 1
ATOM 619 C C . GLY A 1 79 ? 5.556 -12.208 -8.271 1.00 76.69 79 GLY A C 1
ATOM 620 O O . GLY A 1 79 ? 4.781 -12.255 -7.313 1.00 76.69 79 GLY A O 1
ATOM 621 N N . TYR A 1 80 ? 6.675 -12.942 -8.303 1.00 79.06 80 TYR A N 1
ATOM 622 C CA . TYR A 1 80 ? 7.071 -13.822 -7.198 1.00 79.06 80 TYR A CA 1
ATOM 623 C C . TYR A 1 80 ? 7.478 -13.048 -5.946 1.00 79.06 80 TYR A C 1
ATOM 625 O O . TYR A 1 80 ? 7.114 -13.454 -4.839 1.00 79.06 80 TYR A O 1
ATOM 633 N N . ILE A 1 81 ? 8.214 -11.946 -6.102 1.00 77.19 81 ILE A N 1
ATOM 634 C CA . ILE A 1 81 ? 8.627 -11.112 -4.973 1.00 77.19 81 ILE A CA 1
ATOM 635 C C . ILE A 1 81 ? 7.398 -10.465 -4.325 1.00 77.19 81 ILE A C 1
ATOM 637 O O . ILE A 1 81 ? 7.218 -10.613 -3.115 1.00 77.19 81 ILE A O 1
ATOM 641 N N . ASP A 1 82 ? 6.521 -9.844 -5.117 1.00 75.38 82 ASP A N 1
ATOM 642 C CA . ASP A 1 82 ? 5.276 -9.227 -4.647 1.00 75.38 82 ASP A CA 1
ATOM 643 C C . ASP A 1 82 ? 4.391 -10.237 -3.918 1.00 75.38 82 ASP A C 1
ATOM 645 O O . ASP A 1 82 ? 3.955 -9.987 -2.794 1.00 75.38 82 ASP A O 1
ATOM 649 N N . SER A 1 83 ? 4.182 -11.417 -4.512 1.00 79.06 83 SER A N 1
ATOM 650 C CA . SER A 1 83 ? 3.380 -12.481 -3.896 1.00 79.06 83 SER A CA 1
ATOM 651 C C . SER A 1 83 ? 3.955 -12.909 -2.546 1.00 79.06 83 SER A C 1
ATOM 653 O O . SER A 1 83 ? 3.220 -13.042 -1.565 1.00 79.06 83 SER A O 1
ATOM 655 N N . ASN A 1 84 ? 5.277 -13.078 -2.466 1.00 80.38 84 ASN A N 1
ATOM 656 C CA . ASN A 1 84 ? 5.950 -13.450 -1.228 1.00 80.38 84 ASN A CA 1
ATOM 657 C C . ASN A 1 84 ? 5.836 -12.349 -0.157 1.00 80.38 84 ASN A C 1
ATOM 659 O O . ASN A 1 84 ? 5.535 -12.654 0.997 1.00 80.38 84 ASN A O 1
ATOM 663 N N . ILE A 1 85 ? 6.008 -11.074 -0.524 1.00 76.56 85 ILE A N 1
ATOM 664 C CA . ILE A 1 85 ? 5.811 -9.938 0.393 1.00 76.56 85 ILE A CA 1
ATOM 665 C C . ILE A 1 85 ? 4.371 -9.919 0.912 1.00 76.56 85 ILE A C 1
ATOM 667 O O . ILE A 1 85 ? 4.153 -9.874 2.123 1.00 76.56 85 ILE A O 1
ATOM 671 N N . SER A 1 86 ? 3.379 -10.015 0.023 1.00 79.81 86 SER A N 1
ATOM 672 C CA . SER A 1 86 ? 1.963 -10.040 0.398 1.00 79.81 86 SER A CA 1
ATOM 673 C C . SER A 1 86 ? 1.638 -11.208 1.333 1.00 79.81 86 SER A C 1
ATOM 675 O O . SER A 1 86 ? 0.909 -11.035 2.312 1.00 79.81 86 SER A O 1
ATOM 677 N N . GLU A 1 87 ? 2.189 -12.400 1.093 1.00 81.75 87 GLU A N 1
ATOM 678 C CA . GLU A 1 87 ? 2.031 -13.538 2.000 1.00 81.75 87 GLU A CA 1
ATOM 679 C C . GLU A 1 87 ? 2.617 -13.279 3.390 1.00 81.75 87 GLU A C 1
ATOM 681 O O . GLU A 1 87 ? 1.997 -13.639 4.397 1.00 81.75 87 GLU A O 1
ATOM 686 N N . LEU A 1 88 ? 3.807 -12.684 3.459 1.00 78.19 88 LEU A N 1
ATOM 687 C CA . LEU A 1 88 ? 4.486 -12.382 4.717 1.00 78.19 88 LEU A CA 1
ATOM 688 C C . LEU A 1 88 ? 3.742 -11.289 5.493 1.00 78.19 88 LEU A C 1
ATOM 690 O O . LEU A 1 88 ? 3.506 -11.460 6.693 1.00 78.19 88 LEU A O 1
ATOM 694 N N . ASN A 1 89 ? 3.245 -10.256 4.809 1.00 80.94 89 ASN A N 1
ATOM 695 C CA . ASN A 1 89 ? 2.364 -9.241 5.392 1.00 80.94 89 ASN A CA 1
ATOM 696 C C . ASN A 1 89 ? 1.090 -9.882 5.951 1.00 80.94 89 ASN A C 1
ATOM 698 O O . ASN A 1 89 ? 0.737 -9.656 7.106 1.00 80.94 89 ASN A O 1
ATOM 702 N N . ASN A 1 90 ? 0.437 -10.758 5.186 1.00 85.69 90 ASN A N 1
ATOM 703 C CA . ASN A 1 90 ? -0.771 -11.455 5.628 1.00 85.69 90 ASN A CA 1
ATOM 704 C C . ASN A 1 90 ? -0.522 -12.372 6.835 1.00 85.69 90 ASN A C 1
ATOM 706 O O . ASN A 1 90 ? -1.345 -12.429 7.752 1.00 85.69 90 ASN A O 1
ATOM 710 N N . LYS A 1 91 ? 0.603 -13.099 6.861 1.00 83.81 91 LYS A N 1
ATOM 711 C CA . LYS A 1 91 ? 1.012 -13.922 8.014 1.00 83.81 91 LYS A CA 1
ATOM 712 C C . LYS A 1 91 ? 1.247 -13.045 9.244 1.00 83.81 91 LYS A C 1
ATOM 714 O O . LYS A 1 91 ? 0.765 -13.386 10.323 1.00 83.81 91 LYS A O 1
ATOM 719 N N . SER A 1 92 ? 1.918 -11.911 9.069 1.00 80.44 92 SER A N 1
ATOM 720 C CA . SER A 1 92 ? 2.170 -10.952 10.141 1.00 80.44 92 SER A CA 1
ATOM 721 C C . SER A 1 92 ? 0.883 -10.357 10.706 1.00 80.44 92 SER A C 1
ATOM 723 O O . SER A 1 92 ? 0.648 -10.452 11.908 1.00 80.44 92 SER A O 1
ATOM 725 N N . ILE A 1 93 ? -0.012 -9.863 9.846 1.00 85.88 93 ILE A N 1
ATOM 726 C CA . ILE A 1 93 ? -1.326 -9.344 10.245 1.00 85.88 93 ILE A CA 1
ATOM 727 C C . ILE A 1 93 ? -2.086 -10.393 11.060 1.00 85.88 93 ILE A C 1
ATOM 729 O O . ILE A 1 93 ? -2.558 -10.103 12.157 1.00 85.88 93 ILE A O 1
ATOM 733 N N . LYS A 1 94 ? -2.158 -11.638 10.570 1.00 88.44 94 LYS A N 1
ATOM 734 C CA . LYS A 1 94 ? -2.838 -12.739 11.271 1.00 88.44 94 LYS A CA 1
ATOM 735 C C . LYS A 1 94 ? -2.242 -13.028 12.646 1.00 88.44 94 LYS A C 1
ATOM 737 O O . LYS A 1 94 ? -2.986 -13.402 13.546 1.00 88.44 94 LYS A O 1
ATOM 742 N N . LEU A 1 95 ? -0.924 -12.923 12.806 1.00 84.69 95 LEU A N 1
ATOM 743 C CA . LEU A 1 95 ? -0.262 -13.151 14.090 1.00 84.69 95 LEU A CA 1
ATOM 744 C C . LEU A 1 95 ? -0.492 -11.985 15.054 1.00 84.69 95 LEU A C 1
ATOM 746 O O . LEU A 1 95 ? -0.890 -12.232 16.189 1.00 84.69 95 LEU A O 1
ATOM 750 N N . SER A 1 96 ? -0.313 -10.745 14.598 1.00 81.81 96 SER A N 1
ATOM 751 C CA . SER A 1 96 ? -0.525 -9.536 15.401 1.00 81.81 96 SER A CA 1
ATOM 752 C C . SER A 1 96 ? -1.971 -9.422 15.881 1.00 81.81 96 SER A C 1
ATOM 754 O O . SER A 1 96 ? -2.223 -9.224 17.067 1.00 81.81 96 SER A O 1
ATOM 756 N N . ASN A 1 97 ? -2.934 -9.664 14.990 1.00 90.75 97 ASN A N 1
ATOM 757 C CA . ASN A 1 97 ? -4.362 -9.549 15.283 1.00 90.75 97 ASN A CA 1
ATOM 758 C C . ASN A 1 97 ? -4.879 -10.549 16.331 1.00 90.75 97 ASN A C 1
ATOM 760 O O . ASN A 1 97 ? -5.959 -10.338 16.869 1.00 90.75 97 ASN A O 1
ATOM 764 N N . LYS A 1 98 ? -4.128 -11.608 16.674 1.00 91.31 98 LYS A N 1
ATOM 765 C CA . LYS A 1 98 ? -4.493 -12.511 17.786 1.00 91.31 98 LYS A CA 1
ATOM 766 C C . LYS A 1 98 ? -4.442 -11.833 19.153 1.00 91.31 98 LYS A C 1
ATOM 768 O O . LYS A 1 98 ? -5.039 -12.343 20.096 1.00 91.31 98 LYS A O 1
ATOM 773 N N . TYR A 1 99 ? -3.692 -10.740 19.261 1.00 87.44 99 TYR A N 1
ATOM 774 C CA . TYR A 1 99 ? -3.402 -10.062 20.523 1.00 87.44 99 TYR A CA 1
ATOM 775 C C . TYR A 1 99 ? -3.922 -8.622 20.558 1.00 87.44 99 TYR A C 1
ATOM 777 O O . TYR A 1 99 ? -3.756 -7.943 21.567 1.00 87.44 99 TYR A O 1
ATOM 785 N N . LEU A 1 100 ? -4.533 -8.152 19.468 1.00 85.69 100 LEU A N 1
ATOM 786 C CA . LEU A 1 100 ? -5.087 -6.807 19.364 1.00 85.69 100 LEU A CA 1
ATOM 787 C C . LEU A 1 100 ? -6.577 -6.816 19.701 1.00 85.69 100 LEU A C 1
ATOM 789 O O . LEU A 1 100 ? -7.293 -7.779 19.422 1.00 85.69 100 LEU A O 1
ATOM 793 N N . HIS A 1 101 ? -7.048 -5.713 20.280 1.00 90.50 101 HIS A N 1
ATOM 794 C CA . HIS A 1 101 ? -8.477 -5.477 20.440 1.00 90.50 101 HIS A CA 1
ATOM 795 C C . HIS A 1 101 ? -9.157 -5.441 19.053 1.00 90.50 101 HIS A C 1
ATOM 797 O O . HIS A 1 101 ? -8.535 -4.956 18.104 1.00 90.50 101 HIS A O 1
ATOM 803 N N . PRO A 1 102 ? -10.419 -5.892 18.899 1.00 89.31 102 PRO A N 1
ATOM 804 C CA . PRO A 1 102 ? -11.132 -5.848 17.616 1.00 89.31 102 PRO A CA 1
ATOM 805 C C . PRO A 1 102 ? -11.152 -4.468 16.939 1.00 89.31 102 PRO A C 1
ATOM 807 O O . PRO A 1 102 ? -11.103 -4.373 15.716 1.00 89.31 102 PRO A O 1
ATOM 810 N N . ASP A 1 103 ? -11.153 -3.397 17.732 1.00 88.62 103 ASP A N 1
ATOM 811 C CA . ASP A 1 103 ? -11.105 -2.015 17.230 1.00 88.62 103 ASP A CA 1
ATOM 812 C C . ASP A 1 103 ? -9.721 -1.567 16.745 1.00 88.62 103 ASP A C 1
ATOM 814 O O . ASP A 1 103 ? -9.583 -0.508 16.138 1.00 88.62 103 ASP A O 1
ATOM 818 N N . GLU A 1 104 ? -8.692 -2.349 17.042 1.00 89.94 104 GLU A N 1
ATOM 819 C CA . GLU A 1 104 ? -7.294 -2.038 16.780 1.00 89.94 104 GLU A CA 1
ATOM 820 C C . GLU A 1 104 ? -6.651 -3.003 15.782 1.00 89.94 104 GLU A C 1
ATOM 822 O O . GLU A 1 104 ? -5.433 -2.979 15.602 1.00 89.94 104 GLU A O 1
ATOM 827 N N . LEU A 1 105 ? -7.449 -3.853 15.135 1.00 93.19 105 LEU A N 1
ATOM 828 C CA . LEU A 1 105 ? -6.953 -4.834 14.181 1.00 93.19 105 LEU A CA 1
ATOM 829 C C . LEU A 1 105 ? -6.246 -4.155 13.010 1.00 93.19 105 LEU A C 1
ATOM 831 O O . LEU A 1 105 ? -6.724 -3.171 12.444 1.00 93.19 105 LEU A O 1
ATOM 835 N N . ILE A 1 106 ? -5.123 -4.737 12.610 1.00 94.06 106 ILE A N 1
ATOM 836 C CA . ILE A 1 106 ? -4.431 -4.370 11.383 1.00 94.06 106 ILE A CA 1
ATOM 837 C C . ILE A 1 106 ? -5.205 -4.992 10.219 1.00 94.06 106 ILE A C 1
ATOM 839 O O . ILE A 1 106 ? -5.463 -6.197 10.203 1.00 94.06 106 ILE A O 1
ATOM 843 N N . VAL A 1 107 ? -5.594 -4.173 9.247 1.00 96.25 107 VAL A N 1
ATOM 844 C CA . VAL A 1 107 ? -6.395 -4.584 8.084 1.00 96.25 107 VAL A CA 1
ATOM 845 C C . VAL A 1 107 ? -5.537 -4.670 6.822 1.00 96.25 107 VAL A C 1
ATOM 847 O O . VAL A 1 107 ? -5.825 -5.489 5.947 1.00 96.25 107 VAL A O 1
ATOM 850 N N . TYR A 1 108 ? -4.483 -3.855 6.731 1.00 95.69 108 TYR A N 1
ATOM 851 C CA . TYR A 1 108 ? -3.558 -3.841 5.598 1.00 95.69 108 TYR A CA 1
ATOM 852 C C . TYR A 1 108 ? -2.167 -3.357 6.007 1.00 95.69 108 TYR A C 1
ATOM 854 O O . TYR A 1 108 ? -2.042 -2.450 6.829 1.00 95.69 108 TYR A O 1
ATOM 862 N N . LEU A 1 109 ? -1.149 -3.951 5.383 1.00 89.62 109 LEU A N 1
ATOM 863 C CA . LEU A 1 109 ? 0.252 -3.544 5.426 1.00 89.62 109 LEU A CA 1
ATOM 864 C C . LEU A 1 109 ? 0.811 -3.635 4.010 1.00 89.62 109 LEU A C 1
ATOM 866 O O . LEU A 1 109 ? 0.604 -4.648 3.333 1.00 89.62 109 LEU A O 1
ATOM 870 N N . GLY A 1 110 ? 1.555 -2.625 3.578 1.00 87.31 110 GLY A N 1
ATOM 871 C CA . GLY A 1 110 ? 2.195 -2.668 2.272 1.00 87.31 110 GLY A CA 1
ATOM 872 C C . GLY A 1 110 ? 3.061 -1.458 1.985 1.00 87.31 110 GLY A C 1
ATOM 873 O O . GLY A 1 110 ? 3.004 -0.451 2.684 1.00 87.31 110 GLY A O 1
ATOM 874 N N . TRP A 1 111 ? 3.854 -1.573 0.931 1.00 84.50 111 TRP A N 1
ATOM 875 C CA . TRP A 1 111 ? 4.578 -0.451 0.359 1.00 84.50 111 TRP A CA 1
ATOM 876 C C . TRP A 1 111 ? 3.734 0.236 -0.709 1.00 84.50 111 TRP A C 1
ATOM 878 O O . TRP A 1 111 ? 2.937 -0.402 -1.398 1.00 84.50 111 TRP A O 1
ATOM 888 N N . LEU A 1 112 ? 3.914 1.543 -0.826 1.00 89.38 112 LEU A N 1
ATOM 889 C CA . LEU A 1 112 ? 3.380 2.376 -1.891 1.00 89.38 112 LEU A CA 1
ATOM 890 C C . LEU A 1 112 ? 4.402 3.470 -2.220 1.00 89.38 112 LEU A C 1
ATOM 892 O O . LEU A 1 112 ? 5.402 3.623 -1.518 1.00 89.38 112 LEU A O 1
ATOM 896 N N . CYS A 1 113 ? 4.148 4.259 -3.255 1.00 88.12 113 CYS A N 1
ATOM 897 C CA . CYS A 1 113 ? 4.920 5.462 -3.536 1.00 88.12 113 CYS A CA 1
ATOM 898 C C . CYS A 1 113 ? 4.051 6.704 -3.389 1.00 88.12 113 CYS A C 1
ATOM 900 O O . CYS A 1 113 ? 2.940 6.757 -3.910 1.00 88.12 113 CYS A O 1
ATOM 902 N N . GLU A 1 114 ? 4.578 7.703 -2.694 1.00 89.81 114 GLU A N 1
ATOM 903 C CA . GLU A 1 114 ? 3.982 9.016 -2.492 1.00 89.81 114 GLU A CA 1
ATOM 904 C C . GLU A 1 114 ? 4.657 10.039 -3.389 1.00 89.81 114 GLU A C 1
ATOM 906 O O . GLU A 1 114 ? 5.880 10.059 -3.509 1.00 89.81 114 GLU A O 1
ATOM 911 N N . ARG A 1 115 ? 3.866 10.923 -3.992 1.00 87.00 115 ARG A N 1
ATOM 912 C CA . ARG A 1 115 ? 4.392 12.023 -4.779 1.00 87.00 115 ARG A CA 1
ATOM 913 C C . ARG A 1 115 ? 4.649 13.263 -3.905 1.00 87.00 115 ARG A C 1
ATOM 915 O O . ARG A 1 115 ? 3.717 14.000 -3.596 1.00 87.00 115 ARG A O 1
ATOM 922 N N . VAL A 1 116 ? 5.907 13.519 -3.556 1.00 80.25 116 VAL A N 1
ATOM 923 C CA . VAL A 1 116 ? 6.395 14.631 -2.725 1.00 80.25 116 VAL A CA 1
ATOM 924 C C . VAL A 1 116 ? 6.893 15.789 -3.612 1.00 80.25 116 VAL A C 1
ATOM 926 O O . VAL A 1 116 ? 7.661 15.565 -4.538 1.00 80.25 116 VAL A O 1
ATOM 929 N N . ASN A 1 117 ? 6.506 17.041 -3.317 1.00 63.03 117 ASN A N 1
ATOM 930 C CA . ASN A 1 117 ? 6.848 18.289 -4.047 1.00 63.03 117 ASN A CA 1
ATOM 931 C C . ASN A 1 117 ? 6.060 18.565 -5.350 1.00 63.03 117 ASN A C 1
ATOM 933 O O . ASN A 1 117 ? 6.573 18.445 -6.462 1.00 63.03 117 ASN A O 1
ATOM 937 N N . VAL A 1 118 ? 4.815 19.037 -5.216 1.00 56.22 118 VAL A N 1
ATOM 938 C CA . VAL A 1 118 ? 3.956 19.454 -6.351 1.00 56.22 118 VAL A CA 1
ATOM 939 C C . VAL A 1 118 ? 4.223 20.906 -6.806 1.00 56.22 118 VAL A C 1
ATOM 941 O O . VAL A 1 118 ? 3.825 21.290 -7.902 1.00 56.22 118 VAL A O 1
ATOM 944 N N . THR A 1 119 ? 4.919 21.719 -6.005 1.00 48.16 119 THR A N 1
ATOM 945 C CA . THR A 1 119 ? 5.043 23.179 -6.199 1.00 48.16 119 THR A CA 1
ATOM 946 C C . THR A 1 119 ? 6.153 23.630 -7.157 1.00 48.16 119 THR A C 1
ATOM 948 O O . THR A 1 11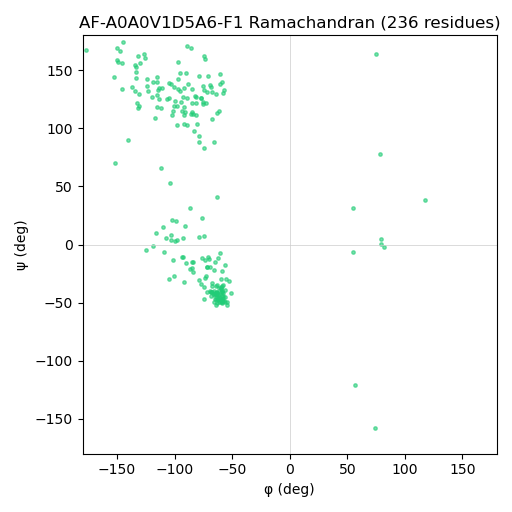9 ? 6.052 24.722 -7.705 1.00 48.16 119 THR A O 1
ATOM 951 N N . ASN A 1 120 ? 7.168 22.804 -7.434 1.00 42.41 120 ASN A N 1
ATOM 952 C CA . ASN A 1 120 ? 8.311 23.167 -8.289 1.00 42.41 120 ASN A CA 1
ATOM 953 C C . ASN A 1 120 ? 8.215 22.527 -9.684 1.00 42.41 120 ASN A C 1
ATOM 955 O O . ASN A 1 120 ? 9.145 21.867 -10.148 1.00 42.41 120 ASN A O 1
ATOM 959 N N . ALA A 1 121 ? 7.084 22.726 -10.366 1.00 46.16 121 ALA A N 1
ATOM 960 C CA . ALA A 1 121 ? 6.839 22.216 -11.721 1.00 46.16 121 ALA A CA 1
ATOM 961 C C . ALA A 1 121 ? 7.832 22.743 -12.787 1.00 46.16 121 ALA A C 1
ATOM 963 O O . ALA A 1 121 ? 7.822 22.274 -13.922 1.00 46.16 121 ALA A O 1
ATOM 964 N N . GLU A 1 122 ? 8.697 23.697 -12.429 1.00 44.28 122 GLU A N 1
ATOM 965 C CA . GLU A 1 122 ? 9.682 24.321 -13.319 1.00 44.28 122 GLU A CA 1
ATOM 966 C C . GLU A 1 122 ? 11.016 23.558 -13.401 1.00 44.28 122 GLU A C 1
ATOM 968 O O . GLU A 1 122 ? 11.744 23.679 -14.388 1.00 44.28 122 GLU A O 1
ATOM 973 N N . SER A 1 123 ? 11.345 22.716 -12.417 1.00 44.34 123 SER A N 1
ATOM 974 C CA . SER A 1 123 ? 12.492 21.812 -12.518 1.00 44.34 123 SER A CA 1
ATOM 975 C C . SER A 1 123 ? 12.004 20.492 -13.097 1.00 44.34 123 SER A C 1
ATOM 977 O O . SER A 1 123 ? 11.361 19.726 -12.388 1.00 44.34 123 SER A O 1
ATOM 979 N N . GLY A 1 124 ? 12.274 20.232 -14.380 1.00 45.69 124 GLY A N 1
ATOM 980 C CA . GLY A 1 124 ? 11.868 19.032 -15.134 1.00 45.69 124 GLY A CA 1
ATOM 981 C C . GLY A 1 124 ? 12.446 17.692 -14.640 1.00 45.69 124 GLY A C 1
ATOM 982 O O . GLY A 1 124 ? 12.848 16.860 -15.450 1.00 45.69 124 GLY A O 1
ATOM 983 N N . ASP A 1 125 ? 12.509 17.488 -13.326 1.00 48.62 125 ASP A N 1
ATOM 984 C CA . ASP A 1 125 ? 13.060 16.336 -12.620 1.00 48.62 125 ASP A CA 1
ATOM 985 C C . ASP A 1 125 ? 11.914 15.563 -11.939 1.00 48.62 125 ASP A C 1
ATOM 987 O O . ASP A 1 125 ? 11.776 15.512 -10.719 1.00 48.62 125 ASP A O 1
ATOM 991 N N . PHE A 1 126 ? 11.045 14.985 -12.769 1.00 47.91 126 PHE A N 1
ATOM 992 C CA . PHE A 1 126 ? 9.877 14.173 -12.391 1.00 47.91 126 PHE A CA 1
ATOM 993 C C . PHE A 1 126 ? 10.217 12.957 -11.502 1.00 47.91 126 PHE A C 1
ATOM 995 O O . PHE A 1 126 ? 9.327 12.399 -10.865 1.00 47.91 126 PHE A O 1
ATOM 1002 N N . LEU A 1 127 ? 11.493 12.549 -11.454 1.00 46.25 127 LEU A N 1
ATOM 1003 C CA . LEU A 1 127 ? 11.993 11.437 -10.638 1.00 46.25 127 LEU A CA 1
ATOM 1004 C C . LEU A 1 127 ? 12.193 11.818 -9.169 1.00 46.25 127 LEU A C 1
ATOM 1006 O O . LEU A 1 127 ? 11.991 10.985 -8.293 1.00 46.25 127 LEU A O 1
ATOM 1010 N N . LYS A 1 128 ? 12.517 13.084 -8.875 1.00 50.41 128 LYS A N 1
ATOM 1011 C CA . LYS A 1 128 ? 12.636 13.593 -7.493 1.00 50.41 128 LYS A CA 1
ATOM 1012 C C . LYS A 1 128 ? 11.289 13.798 -6.805 1.00 50.41 128 LYS A C 1
ATOM 1014 O O . LYS A 1 128 ? 11.224 14.407 -5.742 1.00 50.41 128 LYS A O 1
ATOM 1019 N N . THR A 1 129 ? 10.208 13.367 -7.448 1.00 74.62 129 THR A N 1
ATOM 1020 C CA . THR A 1 129 ? 8.862 13.578 -6.941 1.00 74.62 129 THR A CA 1
ATOM 1021 C C . THR A 1 129 ? 8.289 12.340 -6.272 1.00 74.62 129 THR A C 1
ATOM 1023 O O . THR A 1 129 ? 7.288 12.505 -5.612 1.00 74.62 129 THR A O 1
ATOM 1026 N N . TRP A 1 130 ? 8.846 11.129 -6.402 1.00 79.69 130 TRP A N 1
ATOM 1027 C CA . TRP A 1 130 ? 8.234 9.920 -5.829 1.00 79.69 130 TRP A CA 1
ATOM 1028 C C . TRP A 1 130 ? 9.091 9.280 -4.742 1.00 79.69 130 TRP A C 1
ATOM 1030 O O . TRP A 1 130 ? 10.180 8.788 -5.020 1.00 79.69 130 TRP A O 1
ATOM 1040 N N . GLU A 1 131 ? 8.549 9.208 -3.533 1.00 83.00 131 GLU A N 1
ATOM 1041 C CA . GLU A 1 131 ? 9.192 8.592 -2.378 1.00 83.00 131 GLU A CA 1
ATOM 1042 C C . GLU A 1 131 ? 8.469 7.299 -1.987 1.00 83.00 131 GLU A C 1
ATOM 1044 O O . GLU A 1 131 ? 7.235 7.272 -1.933 1.00 83.00 131 GLU A O 1
ATOM 1049 N N . PRO A 1 132 ? 9.188 6.200 -1.710 1.00 82.12 132 PRO A N 1
ATOM 1050 C CA . PRO A 1 132 ? 8.567 5.004 -1.170 1.00 82.12 132 PRO A CA 1
ATOM 1051 C C . PRO A 1 132 ? 8.085 5.260 0.257 1.00 82.12 132 PRO A C 1
ATOM 1053 O O . PRO A 1 132 ? 8.803 5.823 1.082 1.00 82.12 132 PRO A O 1
ATOM 1056 N N . ARG A 1 133 ? 6.867 4.813 0.554 1.00 87.69 133 ARG A N 1
ATOM 1057 C CA . ARG A 1 133 ? 6.246 4.918 1.871 1.00 87.69 133 ARG A CA 1
ATOM 1058 C C . ARG A 1 133 ? 5.615 3.600 2.267 1.00 87.69 133 ARG A C 1
ATOM 1060 O O . ARG A 1 133 ? 5.038 2.891 1.442 1.00 87.69 133 ARG A O 1
ATOM 1067 N N . PHE A 1 134 ? 5.696 3.286 3.549 1.00 87.81 134 PHE A N 1
ATOM 1068 C CA . PHE A 1 134 ? 5.014 2.137 4.113 1.00 87.81 134 PHE A CA 1
ATOM 1069 C C . PHE A 1 134 ? 3.647 2.563 4.647 1.00 87.81 134 PHE A C 1
ATOM 1071 O O . PHE A 1 134 ? 3.544 3.506 5.430 1.00 87.81 134 PHE A O 1
ATOM 1078 N N . VAL A 1 135 ? 2.592 1.871 4.223 1.00 93.62 135 VAL A N 1
ATOM 1079 C CA . VAL A 1 135 ? 1.217 2.118 4.661 1.00 93.62 135 VAL A CA 1
ATOM 1080 C C . VAL A 1 135 ? 0.758 1.046 5.640 1.00 93.62 135 VAL A C 1
ATOM 1082 O O . VAL A 1 135 ? 0.972 -0.152 5.436 1.00 93.62 135 VAL A O 1
ATOM 1085 N N . MET A 1 136 ? 0.049 1.485 6.677 1.00 94.31 136 MET A N 1
ATOM 1086 C CA . MET A 1 136 ? -0.687 0.610 7.579 1.00 94.31 136 MET A CA 1
ATOM 1087 C C . MET A 1 136 ? -2.116 1.118 7.759 1.00 94.31 136 MET A C 1
ATOM 1089 O O . MET A 1 136 ? -2.337 2.276 8.103 1.00 94.31 136 MET A O 1
ATOM 1093 N N . LEU A 1 137 ? -3.088 0.224 7.574 1.00 97.06 137 LEU A N 1
ATOM 1094 C CA . LEU A 1 137 ? -4.471 0.449 7.990 1.00 97.06 137 LEU A CA 1
ATOM 1095 C C . LEU A 1 137 ? -4.703 -0.318 9.290 1.00 97.06 137 LEU A C 1
ATOM 1097 O O . LEU A 1 137 ? -4.632 -1.550 9.290 1.00 97.06 137 LEU A O 1
ATOM 1101 N N . LYS A 1 138 ? -4.960 0.395 10.388 1.00 94.38 138 LYS A N 1
ATOM 1102 C CA . LYS A 1 138 ? -5.168 -0.185 11.721 1.00 94.38 138 LYS A CA 1
ATOM 1103 C C . LYS A 1 138 ? -6.422 0.421 12.344 1.00 94.38 138 LYS A C 1
ATOM 1105 O O . LYS A 1 138 ? -6.482 1.624 12.566 1.00 94.38 138 LYS A O 1
ATOM 1110 N N . GLY A 1 139 ? -7.431 -0.402 12.621 1.00 93.56 139 GLY A N 1
ATOM 1111 C CA . GLY A 1 139 ? -8.717 0.078 13.127 1.00 93.56 139 GLY A CA 1
ATOM 1112 C C . GLY A 1 139 ? -9.356 1.117 12.197 1.00 93.56 139 GLY A C 1
ATOM 1113 O O . GLY A 1 139 ? -9.611 0.839 11.024 1.00 93.56 139 GLY A O 1
ATOM 1114 N N . ASN A 1 140 ? -9.592 2.320 12.730 1.00 94.56 140 ASN A N 1
ATOM 1115 C CA . ASN A 1 140 ? -10.123 3.482 12.004 1.00 94.56 140 ASN A CA 1
ATOM 1116 C C . ASN A 1 140 ? -9.024 4.477 11.576 1.00 94.56 140 ASN A C 1
ATOM 1118 O O . ASN A 1 140 ? -9.302 5.651 11.345 1.00 94.56 140 ASN A O 1
ATOM 1122 N N . GLU A 1 141 ? -7.769 4.049 11.504 1.00 95.38 141 GLU A N 1
ATOM 1123 C CA . GLU A 1 141 ? -6.642 4.940 11.237 1.00 95.38 141 GLU A CA 1
ATOM 1124 C C . GLU A 1 141 ? -5.850 4.476 10.012 1.00 95.38 141 GLU A C 1
ATOM 1126 O O . GLU A 1 141 ? -5.563 3.288 9.824 1.00 95.38 141 GLU A O 1
ATOM 1131 N N . PHE A 1 142 ? -5.509 5.451 9.174 1.00 95.56 142 PHE A N 1
ATOM 1132 C CA . PHE A 1 142 ? -4.553 5.341 8.084 1.00 95.56 142 PHE A CA 1
ATOM 1133 C C . PHE A 1 142 ? -3.228 5.934 8.547 1.00 95.56 142 PHE A C 1
ATOM 1135 O O . PHE A 1 142 ? -3.170 7.105 8.926 1.00 95.56 142 PHE A O 1
ATOM 1142 N N . TYR A 1 143 ? -2.176 5.126 8.473 1.00 95.19 143 TYR A N 1
ATOM 1143 C CA . TYR A 1 143 ? -0.817 5.535 8.780 1.00 95.19 143 TYR A CA 1
ATOM 1144 C C . TYR A 1 143 ? 0.064 5.471 7.538 1.00 95.19 143 TYR A C 1
ATOM 1146 O O . TYR A 1 143 ? 0.012 4.495 6.781 1.00 95.19 143 TYR A O 1
ATOM 1154 N N . LEU A 1 144 ? 0.930 6.470 7.398 1.00 93.62 144 LEU A N 1
ATOM 1155 C CA . LEU A 1 144 ? 1.996 6.515 6.408 1.00 93.62 144 LEU A CA 1
ATOM 1156 C C . LEU A 1 144 ? 3.344 6.689 7.110 1.00 93.62 144 LEU A C 1
ATOM 1158 O O . LEU A 1 144 ? 3.488 7.554 7.975 1.00 93.62 144 LEU A O 1
ATOM 1162 N N . PHE A 1 145 ? 4.331 5.883 6.733 1.00 88.94 145 PHE A N 1
ATOM 1163 C CA . PHE A 1 145 ? 5.670 5.887 7.314 1.00 88.94 145 PHE A CA 1
ATOM 1164 C C . PHE A 1 145 ? 6.744 5.951 6.235 1.00 88.94 145 PHE A C 1
ATOM 1166 O O . PHE A 1 145 ? 6.537 5.518 5.101 1.00 88.94 145 PHE A O 1
ATOM 1173 N N . GLU A 1 146 ? 7.918 6.441 6.615 1.00 85.38 146 GLU A N 1
ATOM 1174 C CA . GLU A 1 146 ? 9.116 6.348 5.783 1.00 85.38 146 GLU A CA 1
ATOM 1175 C C . GLU A 1 146 ? 9.649 4.909 5.738 1.00 85.38 146 GLU A C 1
ATOM 1177 O O . GLU A 1 146 ? 9.975 4.392 4.673 1.00 85.38 146 GLU A O 1
ATOM 1182 N N . THR A 1 147 ? 9.633 4.224 6.883 1.00 79.56 147 THR A N 1
ATOM 1183 C CA . THR A 1 147 ? 9.995 2.811 7.027 1.00 79.56 147 THR A CA 1
ATOM 1184 C C . THR A 1 147 ? 8.947 2.075 7.873 1.00 79.56 147 THR A C 1
ATOM 1186 O O . THR A 1 147 ? 8.259 2.702 8.680 1.00 79.56 147 THR A O 1
ATOM 1189 N N . PRO A 1 148 ? 8.757 0.754 7.688 1.00 81.81 148 PRO A N 1
ATOM 1190 C CA . PRO A 1 148 ? 7.789 0.001 8.472 1.00 81.81 148 PRO A CA 1
ATOM 1191 C C . PRO A 1 148 ? 8.069 0.111 9.977 1.00 81.81 148 PRO A C 1
ATOM 1193 O O . PRO A 1 148 ? 9.210 -0.117 10.384 1.00 81.81 148 PRO A O 1
ATOM 1196 N N . PRO A 1 149 ? 7.047 0.388 10.807 1.00 80.12 149 PRO A N 1
ATOM 1197 C CA . PRO A 1 149 ? 7.232 0.484 12.247 1.00 80.12 149 PRO A CA 1
ATOM 1198 C C . PRO A 1 149 ? 7.585 -0.888 12.835 1.00 80.12 149 PRO A C 1
ATOM 1200 O O . PRO A 1 149 ? 6.915 -1.892 12.571 1.00 80.12 149 PRO A O 1
ATOM 1203 N N . LEU A 1 150 ? 8.626 -0.928 13.663 1.00 74.44 150 LEU A N 1
ATOM 1204 C CA . LEU A 1 150 ? 9.134 -2.133 14.327 1.00 74.44 150 LEU A CA 1
ATOM 1205 C C . LEU A 1 150 ? 8.535 -2.332 15.727 1.00 74.44 150 LEU A C 1
ATOM 1207 O O . LEU A 1 150 ? 8.690 -3.394 16.340 1.00 74.44 150 LEU A O 1
ATOM 1211 N N . SER A 1 151 ? 7.844 -1.318 16.244 1.00 74.62 151 SER A N 1
ATOM 1212 C CA . SER A 1 151 ? 7.274 -1.293 17.589 1.00 74.62 151 SER A CA 1
ATOM 1213 C C . SER A 1 151 ? 5.976 -0.481 17.649 1.00 74.62 151 SER A C 1
ATOM 1215 O O . SER A 1 151 ? 5.640 0.258 16.724 1.00 74.62 151 SER A O 1
ATOM 1217 N N . VAL A 1 152 ? 5.220 -0.623 18.746 1.00 77.12 152 VAL A N 1
ATOM 1218 C CA . VAL A 1 152 ? 3.985 0.158 18.961 1.00 77.12 152 VAL A CA 1
ATOM 1219 C C . VAL A 1 152 ? 4.319 1.635 19.164 1.00 77.12 152 VAL A C 1
ATOM 1221 O O . VAL A 1 152 ? 3.574 2.521 18.756 1.00 77.12 152 VAL A O 1
ATOM 1224 N N . GLU A 1 153 ? 5.461 1.907 19.782 1.00 82.12 153 GLU A N 1
ATOM 1225 C CA . GLU A 1 153 ? 5.965 3.244 20.049 1.00 82.12 153 GLU A CA 1
ATOM 1226 C C . GLU A 1 153 ? 6.265 4.004 18.749 1.00 82.12 153 GLU A C 1
ATOM 1228 O O . GLU A 1 153 ? 5.979 5.200 18.663 1.00 82.12 153 GLU A O 1
ATOM 1233 N N . GLU A 1 154 ? 6.747 3.304 17.718 1.00 82.25 154 GLU A N 1
ATOM 1234 C CA . GLU A 1 154 ? 7.035 3.858 16.389 1.00 82.25 154 GLU A CA 1
ATOM 1235 C C . GLU A 1 154 ? 5.787 4.242 15.583 1.00 82.25 154 GLU A C 1
ATOM 1237 O O . GLU A 1 154 ? 5.899 4.994 14.614 1.00 82.25 154 GLU A O 1
ATOM 1242 N N . LEU A 1 155 ? 4.577 3.836 15.995 1.00 85.81 155 LEU A N 1
ATOM 1243 C CA . LEU A 1 155 ? 3.354 4.367 15.372 1.00 85.81 155 LEU A CA 1
ATOM 1244 C C . LEU A 1 155 ? 3.270 5.890 15.525 1.00 85.81 155 LEU A C 1
ATOM 1246 O O . LEU A 1 155 ? 2.733 6.565 14.654 1.00 85.81 155 LEU A O 1
ATOM 1250 N N . LYS A 1 156 ? 3.840 6.442 16.604 1.00 86.81 156 LYS A N 1
ATOM 1251 C CA . LYS A 1 156 ? 3.860 7.890 16.862 1.00 86.81 156 LYS A CA 1
ATOM 1252 C C . LYS A 1 156 ? 4.800 8.653 15.930 1.00 86.81 156 LYS A C 1
ATOM 1254 O O . LYS A 1 156 ? 4.653 9.862 15.800 1.00 86.81 156 LYS A O 1
ATOM 1259 N N . SER A 1 157 ? 5.753 7.966 15.300 1.00 87.00 157 SER A N 1
ATOM 1260 C CA . SER A 1 157 ? 6.672 8.539 14.309 1.00 87.00 157 SER A CA 1
ATOM 1261 C C . SER A 1 157 ? 6.157 8.425 12.870 1.00 87.00 157 SER A C 1
ATOM 1263 O O . SER A 1 157 ? 6.930 8.589 11.931 1.00 87.00 157 SER A O 1
ATOM 1265 N N . SER A 1 158 ? 4.864 8.148 12.669 1.00 91.69 158 SER A N 1
ATOM 1266 C CA . SER A 1 158 ? 4.253 8.198 11.338 1.00 91.69 158 SER A CA 1
ATOM 1267 C C . SER A 1 158 ? 4.395 9.585 10.712 1.00 91.69 158 SER A C 1
ATOM 1269 O O . SER A 1 158 ? 4.153 10.589 11.382 1.00 91.69 158 SER A O 1
ATOM 1271 N N . LEU A 1 159 ? 4.680 9.634 9.412 1.00 91.31 159 LEU A N 1
ATOM 1272 C CA . LEU A 1 159 ? 4.640 10.865 8.617 1.00 91.31 159 LEU A CA 1
ATOM 1273 C C . LEU A 1 159 ? 3.225 11.440 8.563 1.00 91.31 159 LEU A C 1
ATOM 1275 O O . LEU A 1 159 ? 3.022 12.649 8.524 1.00 91.31 159 LEU A O 1
ATOM 1279 N N . THR A 1 160 ? 2.229 10.559 8.539 1.00 91.25 160 THR A N 1
ATOM 1280 C CA . THR A 1 160 ? 0.818 10.928 8.544 1.00 91.25 160 THR A CA 1
ATOM 1281 C C . THR A 1 160 ? 0.034 9.888 9.325 1.00 91.25 160 THR A C 1
ATOM 1283 O O . THR A 1 160 ? 0.207 8.691 9.104 1.00 91.25 160 THR A O 1
ATOM 1286 N N . CYS A 1 161 ? -0.852 10.356 10.201 1.00 93.81 161 CYS A N 1
ATOM 1287 C CA . CYS A 1 161 ? -1.887 9.552 10.834 1.00 93.81 161 CYS A CA 1
ATOM 1288 C C . CYS A 1 161 ? -3.217 10.294 10.688 1.00 93.81 161 CYS A C 1
ATOM 1290 O O . CYS A 1 161 ? -3.348 11.433 11.136 1.00 93.81 161 CYS A O 1
ATOM 1292 N N . GLN A 1 162 ? -4.180 9.676 10.008 1.00 93.06 162 GLN A N 1
ATOM 1293 C CA . GLN A 1 162 ? -5.488 10.267 9.728 1.00 93.06 162 GLN A CA 1
ATOM 1294 C C . GLN A 1 162 ? -6.591 9.263 10.030 1.00 93.06 162 GLN A C 1
ATOM 1296 O O . GLN A 1 162 ? -6.420 8.058 9.827 1.00 93.06 162 GLN A O 1
ATOM 1301 N N . LYS A 1 163 ? -7.760 9.746 10.457 1.00 93.94 163 LYS A N 1
ATOM 1302 C CA . LYS A 1 163 ? -8.919 8.865 10.604 1.00 93.94 163 LYS A CA 1
ATOM 1303 C C . LYS A 1 163 ? -9.506 8.523 9.243 1.00 93.94 163 LYS A C 1
ATOM 1305 O O . LYS A 1 163 ? -9.725 9.398 8.408 1.00 93.94 163 LYS A O 1
ATOM 1310 N N . ILE A 1 164 ? -9.854 7.257 9.043 1.00 94.50 164 ILE A N 1
ATOM 1311 C CA . ILE A 1 164 ? -10.448 6.775 7.788 1.00 94.50 164 ILE A CA 1
ATOM 1312 C C . ILE A 1 164 ? -11.764 7.497 7.486 1.00 94.50 164 ILE A C 1
ATOM 1314 O O . ILE A 1 164 ? -12.033 7.825 6.340 1.00 94.50 164 ILE A O 1
ATOM 1318 N N . LEU A 1 165 ? -12.571 7.788 8.508 1.00 93.00 165 LEU A N 1
ATOM 1319 C CA . LEU A 1 165 ? -13.837 8.515 8.338 1.00 93.00 165 LEU A CA 1
ATOM 1320 C C . LEU A 1 165 ? -13.676 10.003 8.004 1.00 93.00 165 LEU A C 1
ATOM 1322 O O . LEU A 1 165 ? -14.616 10.621 7.517 1.00 93.00 165 LEU A O 1
ATOM 1326 N N . GLU A 1 166 ? -12.508 10.576 8.280 1.00 93.00 166 GLU A N 1
ATOM 1327 C CA . GLU A 1 166 ? -12.187 11.980 8.000 1.00 93.00 166 GLU A CA 1
ATOM 1328 C C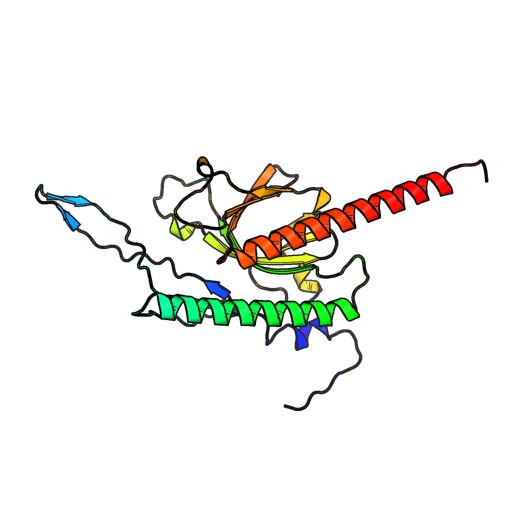 . GLU A 1 166 ? -11.409 12.122 6.679 1.00 93.00 166 GLU A C 1
ATOM 1330 O O . GLU A 1 166 ? -10.985 13.215 6.312 1.00 93.00 166 GLU A O 1
ATOM 1335 N N . THR A 1 167 ? -11.209 11.019 5.953 1.00 94.31 167 THR A N 1
ATOM 1336 C CA . THR A 1 167 ? -10.432 10.969 4.712 1.00 94.31 167 THR A CA 1
ATOM 1337 C C . THR A 1 167 ? -11.183 10.235 3.608 1.00 94.31 167 THR A C 1
ATOM 1339 O O . THR A 1 167 ? -12.139 9.495 3.852 1.00 94.31 167 THR A O 1
ATOM 1342 N N . ARG A 1 168 ? -10.764 10.430 2.354 1.00 92.94 168 ARG A N 1
ATOM 1343 C CA . ARG A 1 168 ? -11.387 9.771 1.201 1.00 92.94 168 ARG A CA 1
ATOM 1344 C C . ARG A 1 168 ? -10.353 9.170 0.264 1.00 92.94 168 ARG A C 1
ATOM 1346 O O . ARG A 1 168 ? -9.546 9.882 -0.318 1.00 92.94 168 ARG A O 1
ATOM 1353 N N . PHE A 1 169 ? -10.452 7.860 0.052 1.00 95.94 169 PHE A N 1
ATOM 1354 C CA . PHE A 1 169 ? -9.753 7.171 -1.028 1.00 95.94 169 PHE A CA 1
ATOM 1355 C C . PHE A 1 169 ? -10.452 7.463 -2.358 1.00 95.94 169 PHE A C 1
ATOM 1357 O O . PHE A 1 169 ? -11.646 7.177 -2.513 1.00 95.94 169 PHE A O 1
ATOM 1364 N N . ARG A 1 170 ? -9.720 8.011 -3.328 1.00 94.06 170 ARG A N 1
ATOM 1365 C CA . ARG A 1 170 ? -10.261 8.394 -4.631 1.00 94.06 170 ARG A CA 1
ATOM 1366 C C . ARG A 1 170 ? -9.363 7.951 -5.777 1.00 94.06 170 ARG A C 1
ATOM 1368 O O . ARG A 1 170 ? -8.170 8.234 -5.811 1.00 94.06 170 ARG A O 1
ATOM 1375 N N . ASP A 1 171 ? -9.985 7.337 -6.772 1.00 92.00 171 ASP A N 1
ATOM 1376 C CA . ASP A 1 171 ? -9.324 7.000 -8.026 1.00 92.00 171 ASP A CA 1
ATOM 1377 C C . ASP A 1 171 ? -9.050 8.248 -8.855 1.00 92.00 171 ASP A C 1
ATOM 1379 O O . ASP A 1 171 ? -9.863 9.179 -8.907 1.00 92.00 171 ASP A O 1
ATOM 1383 N N . LEU A 1 172 ? -7.926 8.231 -9.560 1.00 88.69 172 LEU A N 1
ATOM 1384 C CA . LEU A 1 172 ? -7.593 9.279 -10.509 1.00 88.69 172 LEU A CA 1
ATOM 1385 C C . LEU A 1 172 ? -8.234 9.023 -11.867 1.00 88.69 172 LEU A C 1
ATOM 1387 O O . LEU A 1 172 ? -8.142 7.928 -12.429 1.00 88.69 172 LEU A O 1
ATOM 1391 N N . LYS A 1 173 ? -8.832 10.072 -12.429 1.00 87.88 173 LYS A N 1
ATOM 1392 C CA . LYS A 1 173 ? -9.203 10.108 -13.844 1.00 87.88 173 LYS A CA 1
ATOM 1393 C C . LYS A 1 173 ? -7.949 10.279 -14.696 1.00 87.88 173 LYS A C 1
ATOM 1395 O O . LYS A 1 173 ? -6.934 10.790 -14.232 1.00 87.88 173 LYS A O 1
ATOM 1400 N N . GLU A 1 174 ? -8.042 9.922 -15.973 1.00 84.06 174 GLU A N 1
ATOM 1401 C CA . GLU A 1 174 ? -6.889 9.942 -16.883 1.00 84.06 174 GLU A CA 1
ATOM 1402 C C . GLU A 1 174 ? -6.197 11.312 -16.963 1.00 84.06 174 GLU A C 1
ATOM 1404 O O . GLU A 1 174 ? -4.978 11.389 -16.932 1.00 84.06 174 GLU A O 1
ATOM 1409 N N . HIS A 1 175 ? -6.965 12.405 -16.970 1.00 82.56 175 HIS A N 1
ATOM 1410 C CA . HIS A 1 175 ? -6.418 13.768 -17.013 1.00 82.56 175 HIS A CA 1
ATOM 1411 C C . HIS A 1 175 ? -5.794 14.242 -15.689 1.00 82.56 175 HIS A C 1
ATOM 1413 O O . HIS A 1 175 ? -5.128 15.271 -15.671 1.00 82.56 175 HIS A O 1
ATOM 1419 N N . GLU A 1 176 ? -6.034 13.536 -14.580 1.00 82.62 176 GLU A N 1
ATOM 1420 C CA . GLU A 1 176 ? -5.427 13.823 -13.272 1.00 82.62 176 GLU A CA 1
ATOM 1421 C C . GLU A 1 176 ? -4.138 13.010 -13.053 1.00 82.62 176 GLU A C 1
ATOM 1423 O O . GLU A 1 176 ? -3.399 13.237 -12.088 1.00 82.62 176 GLU A O 1
ATOM 1428 N N . LYS A 1 177 ? -3.859 12.031 -13.925 1.00 81.81 177 LYS A N 1
ATOM 1429 C CA . LYS A 1 177 ? -2.624 11.253 -13.864 1.00 81.81 177 LYS A CA 1
ATOM 1430 C C . LYS A 1 177 ? -1.442 12.129 -14.253 1.00 81.81 177 LYS A C 1
ATOM 1432 O O . 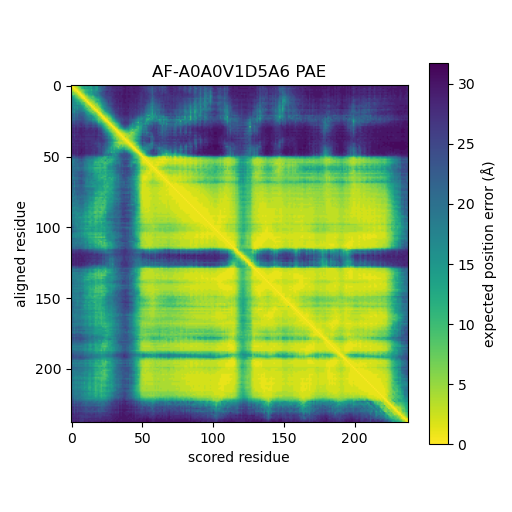LYS A 1 177 ? -1.500 12.894 -15.213 1.00 81.81 177 LYS A O 1
ATOM 1437 N N . VAL A 1 178 ? -0.354 12.004 -13.502 1.00 75.69 178 VAL A N 1
ATOM 1438 C CA . VAL A 1 178 ? 0.882 12.735 -13.764 1.00 75.69 178 VAL A CA 1
ATOM 1439 C C . VAL A 1 178 ? 2.006 11.749 -14.013 1.00 75.69 178 VAL A C 1
ATOM 1441 O O . VAL A 1 178 ? 2.265 10.859 -13.206 1.00 75.69 178 VAL A O 1
ATOM 1444 N N . GLY A 1 179 ? 2.694 11.932 -15.138 1.00 74.62 179 GLY A N 1
ATOM 1445 C CA . GLY A 1 179 ? 3.721 11.004 -15.592 1.00 74.62 179 GLY A CA 1
ATOM 1446 C C . GLY A 1 179 ? 3.124 9.714 -16.154 1.00 74.62 179 GLY A C 1
ATOM 1447 O O . GLY A 1 179 ? 1.986 9.687 -16.614 1.00 74.62 179 GLY A O 1
ATOM 1448 N N . LYS A 1 180 ? 3.928 8.648 -16.158 1.00 73.00 180 LYS A N 1
ATOM 1449 C CA . LYS A 1 180 ? 3.565 7.341 -16.731 1.00 73.00 180 LYS A CA 1
ATOM 1450 C C . LYS A 1 180 ? 3.192 6.300 -15.677 1.00 73.00 180 LYS A C 1
ATOM 1452 O O . LYS A 1 180 ? 2.994 5.141 -16.022 1.00 73.00 180 LYS A O 1
ATOM 1457 N N . ARG A 1 181 ? 3.150 6.694 -14.401 1.00 78.31 181 ARG A N 1
ATOM 1458 C CA . ARG A 1 181 ? 2.942 5.756 -13.304 1.00 78.31 181 ARG A CA 1
ATOM 1459 C C . ARG A 1 181 ? 1.503 5.256 -13.301 1.00 78.31 181 ARG A C 1
ATOM 1461 O O . ARG A 1 181 ? 0.555 6.039 -13.409 1.00 78.31 181 ARG A O 1
ATOM 1468 N N . GLU A 1 182 ? 1.361 3.942 -13.213 1.00 83.31 182 GLU A N 1
ATOM 1469 C CA . GLU A 1 182 ? 0.068 3.272 -13.172 1.00 83.31 182 GLU A CA 1
ATOM 1470 C C . GLU A 1 182 ? -0.432 3.125 -11.731 1.00 83.31 182 GLU A C 1
ATOM 1472 O O . GLU A 1 182 ? 0.270 3.432 -10.770 1.00 83.31 182 GLU A O 1
ATOM 1477 N N . HIS A 1 183 ? -1.690 2.697 -11.587 1.00 88.94 183 HIS A N 1
ATOM 1478 C CA . HIS A 1 183 ? -2.320 2.424 -10.287 1.00 88.94 183 HIS A CA 1
ATOM 1479 C C . HIS A 1 183 ? -2.270 3.603 -9.295 1.00 88.94 183 HIS A C 1
ATOM 1481 O O . HIS A 1 183 ? -2.220 3.412 -8.081 1.00 88.94 183 HIS A O 1
ATOM 1487 N N . CYS A 1 184 ? -2.294 4.829 -9.822 1.00 92.12 184 CYS A N 1
ATOM 1488 C CA . CYS A 1 184 ? -2.283 6.054 -9.034 1.00 92.12 184 CYS A CA 1
ATOM 1489 C C . CYS A 1 184 ? -3.670 6.383 -8.450 1.00 92.12 18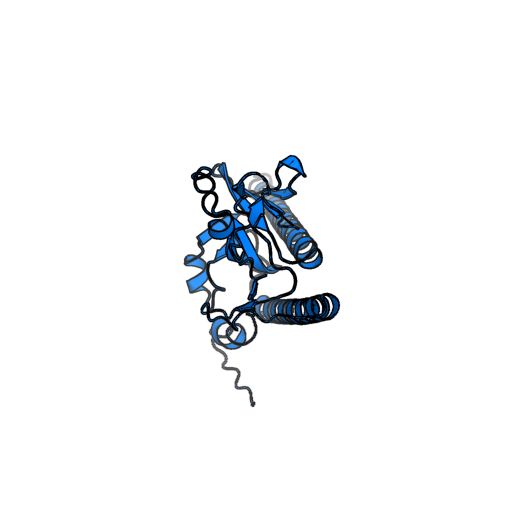4 CYS A C 1
ATOM 1491 O O . CYS A 1 184 ? -4.705 6.187 -9.095 1.00 92.12 184 CYS A O 1
ATOM 1493 N N . PHE A 1 185 ? -3.683 6.942 -7.244 1.00 95.19 185 PHE A N 1
ATOM 1494 C CA . PHE A 1 185 ? -4.872 7.357 -6.501 1.00 95.19 185 PHE A CA 1
ATOM 1495 C C . PHE A 1 185 ? -4.554 8.543 -5.590 1.00 95.19 185 PHE A C 1
ATOM 1497 O O . PHE A 1 185 ? -3.394 8.902 -5.395 1.00 95.19 185 PHE A O 1
ATOM 1504 N N . ILE A 1 186 ? -5.593 9.160 -5.036 1.00 93.69 186 ILE A N 1
ATOM 1505 C CA . ILE A 1 186 ? -5.466 10.223 -4.044 1.00 93.69 186 ILE A CA 1
ATOM 1506 C C . ILE A 1 186 ? -6.133 9.796 -2.740 1.00 93.69 186 ILE A C 1
ATOM 1508 O O . ILE A 1 186 ? -7.218 9.211 -2.751 1.00 93.69 186 ILE A O 1
ATOM 1512 N N . ILE A 1 187 ? -5.498 10.130 -1.618 1.00 95.06 187 ILE A N 1
ATOM 1513 C CA . ILE A 1 187 ? -6.170 10.214 -0.322 1.00 95.06 187 ILE A CA 1
ATOM 1514 C C . ILE A 1 187 ? -6.409 11.690 -0.024 1.00 95.06 187 ILE A C 1
ATOM 1516 O O . ILE A 1 187 ? -5.465 12.454 0.180 1.00 95.06 187 ILE A O 1
ATOM 1520 N N . GLU A 1 188 ? -7.678 12.086 -0.031 1.00 92.62 188 GLU A N 1
ATOM 1521 C CA . GLU A 1 188 ? -8.098 13.434 0.344 1.00 92.62 188 GLU A CA 1
ATOM 1522 C C . GLU A 1 188 ? -8.170 13.502 1.868 1.00 92.62 188 GLU A C 1
ATOM 1524 O O . GLU A 1 188 ? -8.877 12.697 2.486 1.00 92.62 188 GLU A O 1
ATOM 1529 N N . THR A 1 189 ? -7.414 14.420 2.476 1.00 87.44 189 THR A N 1
ATOM 1530 C CA . THR A 1 189 ? -7.407 14.590 3.934 1.00 87.44 189 THR A CA 1
ATOM 1531 C C . THR A 1 189 ? -8.333 15.711 4.393 1.00 87.44 189 THR A C 1
ATOM 1533 O O . THR A 1 189 ? -8.630 16.643 3.643 1.00 87.44 189 THR A O 1
ATOM 1536 N N . ALA A 1 190 ? -8.763 15.652 5.656 1.00 79.94 190 ALA A N 1
ATOM 1537 C CA . ALA A 1 190 ? -9.620 16.671 6.264 1.00 79.94 190 ALA A CA 1
ATOM 1538 C 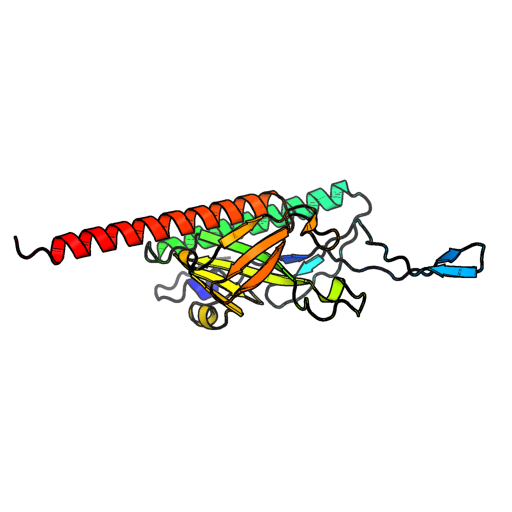C . ALA A 1 190 ? -9.006 18.083 6.257 1.00 79.94 190 ALA A C 1
ATOM 1540 O O . ALA A 1 190 ? -9.732 19.072 6.324 1.00 79.94 190 ALA A O 1
ATOM 1541 N N . PHE A 1 191 ? -7.678 18.183 6.165 1.00 77.25 191 PHE A N 1
ATOM 1542 C CA . PHE A 1 191 ? -6.943 19.447 6.228 1.00 77.25 191 PHE A CA 1
ATOM 1543 C C . PHE A 1 191 ? -6.687 20.070 4.847 1.00 77.25 191 PHE A C 1
ATOM 1545 O O . PHE A 1 191 ? -6.016 21.093 4.749 1.00 77.25 191 PHE A O 1
ATOM 1552 N N . GLY A 1 192 ? -7.236 19.481 3.777 1.00 70.38 192 GLY A N 1
ATOM 1553 C CA . GLY A 1 192 ? -7.112 19.990 2.406 1.00 70.38 192 GLY A CA 1
ATOM 1554 C C . GLY A 1 192 ? -5.803 19.616 1.703 1.00 70.38 192 GLY A C 1
ATOM 1555 O O . GLY A 1 192 ? -5.638 19.926 0.524 1.00 70.38 192 GLY A O 1
ATOM 1556 N N . GLU A 1 193 ? -4.894 18.922 2.389 1.00 80.38 193 GLU A N 1
ATOM 1557 C CA . GLU A 1 193 ? -3.712 18.316 1.781 1.00 80.38 193 GLU A CA 1
ATOM 1558 C C . GLU A 1 193 ? -4.097 16.966 1.168 1.00 80.38 193 GLU A C 1
ATOM 1560 O O . GLU A 1 193 ? -4.705 16.117 1.821 1.00 80.38 193 GLU A O 1
ATOM 1565 N N . ASN A 1 194 ? -3.765 16.761 -0.104 1.00 87.88 194 ASN A N 1
ATOM 1566 C CA . ASN A 1 194 ? -4.061 15.523 -0.816 1.00 87.88 194 ASN A CA 1
ATOM 1567 C C . ASN A 1 194 ? -2.780 14.711 -0.973 1.00 87.88 194 ASN A C 1
ATOM 1569 O O . ASN A 1 194 ? -1.802 15.202 -1.538 1.00 87.88 194 ASN A O 1
ATOM 1573 N N . LEU A 1 195 ? -2.810 13.452 -0.542 1.00 91.81 195 LEU A N 1
ATOM 1574 C CA . LEU A 1 195 ? -1.709 12.524 -0.772 1.00 91.81 195 LEU A CA 1
ATOM 1575 C C . LEU A 1 195 ? -1.889 11.904 -2.151 1.00 91.81 195 LEU A C 1
ATOM 1577 O O . LEU A 1 195 ? -2.854 11.176 -2.376 1.00 91.81 195 LEU A O 1
ATOM 1581 N N . TYR A 1 196 ? -0.980 12.195 -3.077 1.00 92.00 196 TYR A N 1
ATOM 1582 C CA . TYR A 1 196 ? -0.971 11.585 -4.403 1.00 92.00 196 TYR A CA 1
ATOM 1583 C C . TYR A 1 196 ? -0.092 10.339 -4.361 1.00 92.00 196 TYR A C 1
ATOM 1585 O O . TYR A 1 196 ? 1.120 10.436 -4.182 1.00 92.00 196 TYR A O 1
ATOM 1593 N N . LEU A 1 197 ? -0.704 9.168 -4.495 1.00 93.00 197 LEU A N 1
ATOM 1594 C CA . LEU A 1 197 ? -0.086 7.883 -4.195 1.00 93.00 197 LEU A CA 1
ATOM 1595 C C . LEU A 1 197 ? -0.170 6.935 -5.395 1.00 93.00 197 LEU A C 1
ATOM 1597 O O . LEU A 1 197 ? -0.997 7.108 -6.288 1.00 93.00 197 LEU A O 1
ATOM 1601 N N . SER A 1 198 ? 0.680 5.914 -5.411 1.00 91.19 198 SER A N 1
ATOM 1602 C CA . SER A 1 198 ? 0.666 4.828 -6.395 1.00 91.19 198 SER A CA 1
ATOM 1603 C C . SER A 1 198 ? 1.163 3.523 -5.778 1.00 91.19 198 SER A C 1
ATOM 1605 O O . SER A 1 198 ? 1.871 3.536 -4.773 1.00 91.19 198 SER A O 1
ATOM 1607 N N . VAL A 1 199 ? 0.781 2.397 -6.372 1.00 87.19 199 VAL A N 1
ATOM 1608 C CA . VAL A 1 199 ? 1.261 1.053 -6.014 1.00 87.19 199 VAL A CA 1
ATOM 1609 C C . VAL A 1 199 ? 1.801 0.352 -7.255 1.00 87.19 199 VAL A C 1
ATOM 1611 O O . VAL A 1 199 ? 1.526 0.774 -8.376 1.00 87.19 199 VAL A O 1
ATOM 1614 N N . GLU A 1 200 ? 2.557 -0.722 -7.059 1.00 80.38 200 GLU A N 1
ATOM 1615 C CA . GLU A 1 200 ? 3.351 -1.335 -8.129 1.00 80.38 200 GLU A CA 1
ATOM 1616 C C . GLU A 1 200 ? 2.555 -2.330 -8.984 1.00 80.38 200 GLU A C 1
ATOM 1618 O O . GLU A 1 200 ? 2.975 -2.671 -10.089 1.00 80.38 200 GLU A O 1
ATOM 1623 N N . SER A 1 201 ? 1.378 -2.769 -8.518 1.00 78.88 201 SER A N 1
ATOM 1624 C CA . SER A 1 201 ? 0.511 -3.672 -9.279 1.00 78.88 201 SER A CA 1
ATOM 1625 C C . SER A 1 201 ? -0.983 -3.427 -9.070 1.00 78.88 201 SER A C 1
ATOM 1627 O O . SER A 1 201 ? -1.442 -2.935 -8.033 1.00 78.88 201 SER A O 1
ATOM 1629 N N . SER A 1 202 ? -1.775 -3.849 -10.060 1.00 87.19 202 SER A N 1
ATOM 1630 C CA . SER A 1 202 ? -3.240 -3.825 -9.990 1.00 87.19 202 SER A CA 1
ATOM 1631 C C . SER A 1 202 ? -3.781 -4.625 -8.800 1.00 87.19 202 SER A C 1
ATOM 1633 O O . SER A 1 202 ? -4.775 -4.228 -8.192 1.00 87.19 202 SER A O 1
ATOM 1635 N N . ASP A 1 203 ? -3.134 -5.733 -8.435 1.00 87.56 203 ASP A N 1
ATOM 1636 C CA . ASP A 1 203 ? -3.569 -6.564 -7.312 1.00 87.56 203 ASP A CA 1
ATOM 1637 C C . ASP A 1 203 ? -3.372 -5.847 -5.975 1.00 87.56 203 ASP A C 1
ATOM 1639 O O . ASP A 1 203 ? -4.290 -5.825 -5.152 1.00 87.56 203 ASP A O 1
ATOM 1643 N N . GLN A 1 204 ? -2.221 -5.193 -5.774 1.00 85.31 204 GLN A N 1
ATOM 1644 C CA . GLN A 1 204 ? -1.989 -4.350 -4.595 1.00 85.31 204 GLN A CA 1
ATOM 1645 C C . GLN A 1 204 ? -3.035 -3.237 -4.504 1.00 85.31 204 GLN A C 1
ATOM 1647 O O . GLN A 1 204 ? -3.583 -2.979 -3.432 1.00 85.31 204 GLN A O 1
ATOM 1652 N N . PHE A 1 205 ? -3.368 -2.618 -5.637 1.00 93.06 205 PHE A N 1
ATOM 1653 C CA . PHE A 1 205 ? -4.357 -1.549 -5.692 1.00 93.06 205 PHE A CA 1
ATOM 1654 C C . PHE A 1 205 ? -5.753 -2.018 -5.264 1.00 93.06 205 PHE A C 1
ATOM 1656 O O . PHE A 1 205 ? -6.408 -1.379 -4.436 1.00 93.06 205 PHE A O 1
ATOM 1663 N N . VAL A 1 206 ? -6.199 -3.165 -5.785 1.00 95.31 206 VAL A N 1
ATOM 1664 C CA . VAL A 1 206 ? -7.484 -3.778 -5.420 1.00 95.31 206 VAL A CA 1
ATOM 1665 C C . VAL A 1 206 ? -7.496 -4.190 -3.946 1.00 95.31 206 VAL A C 1
ATOM 1667 O O . VAL A 1 206 ? -8.481 -3.935 -3.247 1.00 95.31 206 VAL A O 1
ATOM 1670 N N . GLN A 1 207 ? -6.408 -4.781 -3.445 1.00 94.38 207 GLN A N 1
ATOM 1671 C CA . GLN A 1 207 ? -6.295 -5.195 -2.044 1.00 94.38 207 GLN A CA 1
ATOM 1672 C C . GLN A 1 207 ? -6.341 -4.003 -1.084 1.00 94.38 207 GLN A C 1
ATOM 1674 O O . GLN A 1 207 ? -7.109 -4.040 -0.118 1.00 94.38 207 GLN A O 1
ATOM 1679 N N . LEU A 1 208 ? -5.573 -2.946 -1.365 1.00 96.06 208 LEU A N 1
ATOM 1680 C CA . LEU A 1 208 ? -5.549 -1.724 -0.565 1.00 96.06 208 LEU A CA 1
ATOM 1681 C C . LEU A 1 208 ? -6.918 -1.041 -0.563 1.00 96.06 208 LEU A C 1
ATOM 1683 O O . LEU A 1 208 ? -7.438 -0.719 0.504 1.00 96.06 208 LEU A O 1
ATOM 1687 N N . ARG A 1 209 ? -7.554 -0.882 -1.731 1.00 97.00 209 ARG A N 1
ATOM 1688 C CA . ARG A 1 209 ? -8.899 -0.297 -1.814 1.00 97.00 209 ARG A CA 1
ATOM 1689 C C . ARG A 1 209 ? -9.921 -1.117 -1.032 1.00 97.00 209 ARG A C 1
ATOM 1691 O O . ARG A 1 209 ? -10.710 -0.560 -0.272 1.00 97.00 209 ARG A O 1
ATOM 1698 N N . GLY A 1 210 ? -9.915 -2.438 -1.201 1.00 97.38 210 GLY A N 1
ATOM 1699 C CA . GLY A 1 210 ? -10.816 -3.321 -0.466 1.00 97.38 210 GLY A CA 1
ATOM 1700 C C . GLY A 1 210 ? -10.580 -3.248 1.045 1.00 97.38 210 GLY A C 1
ATOM 1701 O O . GLY A 1 210 ? -11.532 -3.275 1.822 1.00 97.38 210 GLY A O 1
ATOM 1702 N N . ALA A 1 211 ? -9.325 -3.117 1.479 1.00 97.25 211 ALA A N 1
ATOM 1703 C CA . ALA A 1 211 ? -8.989 -2.903 2.882 1.00 97.25 211 ALA A CA 1
ATOM 1704 C C . ALA A 1 211 ? -9.494 -1.555 3.405 1.00 97.25 211 ALA A C 1
ATOM 1706 O O . ALA A 1 211 ? -10.101 -1.523 4.473 1.00 97.25 211 ALA A O 1
ATOM 1707 N N . TRP A 1 212 ? -9.330 -0.484 2.627 1.00 97.31 212 TRP A N 1
ATOM 1708 C CA . TRP A 1 212 ? -9.872 0.833 2.950 1.00 97.31 212 TRP A CA 1
ATOM 1709 C C . TRP A 1 212 ? -11.388 0.778 3.152 1.00 97.31 212 TRP A C 1
ATOM 1711 O O . TRP A 1 212 ? -11.890 1.202 4.188 1.00 97.31 212 TRP A O 1
ATOM 1721 N N . GLN A 1 213 ? -12.115 0.169 2.210 1.00 96.56 213 GLN A N 1
ATOM 1722 C CA . GLN A 1 213 ? -13.569 0.002 2.292 1.00 96.56 213 GLN A CA 1
ATOM 1723 C C . GLN A 1 213 ? -13.998 -0.787 3.536 1.00 96.56 213 GLN A C 1
ATOM 1725 O O . GLN A 1 213 ? -14.976 -0.418 4.186 1.00 96.56 213 GLN A O 1
ATOM 1730 N N . ARG A 1 214 ? -13.258 -1.843 3.906 1.00 95.75 214 ARG A N 1
ATOM 1731 C CA . ARG A 1 214 ? -13.506 -2.587 5.152 1.00 95.75 214 ARG A CA 1
ATOM 1732 C C . ARG A 1 214 ? -13.291 -1.714 6.386 1.00 95.75 214 ARG A C 1
ATOM 1734 O O . ARG A 1 214 ? -14.151 -1.714 7.260 1.00 95.75 214 ARG A O 1
ATOM 1741 N N . CYS A 1 215 ? -12.198 -0.952 6.448 1.00 96.19 215 CYS A N 1
ATOM 1742 C CA . CYS A 1 215 ? -11.952 -0.002 7.536 1.00 96.19 215 CYS A CA 1
ATOM 1743 C C . CYS A 1 215 ? -13.082 1.027 7.653 1.00 96.19 215 CYS A C 1
ATOM 1745 O O . CYS A 1 215 ? -13.600 1.233 8.747 1.00 96.19 215 CYS A O 1
ATOM 1747 N N . THR A 1 216 ? -13.519 1.613 6.533 1.00 94.69 216 THR A N 1
ATOM 1748 C CA . THR A 1 216 ? -14.652 2.546 6.504 1.00 94.69 216 THR A CA 1
ATOM 1749 C C . THR A 1 216 ? -15.926 1.889 7.037 1.00 94.69 216 THR A C 1
ATOM 1751 O O . THR A 1 216 ? -16.572 2.444 7.920 1.00 94.69 216 THR A O 1
ATOM 1754 N N . TYR A 1 217 ? -16.266 0.690 6.555 1.00 92.75 217 TYR A N 1
ATOM 1755 C CA . TYR A 1 217 ? -17.444 -0.054 7.008 1.00 92.75 217 TYR A CA 1
ATOM 1756 C C . TYR A 1 217 ? -17.408 -0.337 8.516 1.00 92.75 217 TYR A C 1
ATOM 1758 O O . TYR A 1 217 ? -18.379 -0.063 9.220 1.00 92.75 217 TYR A O 1
ATOM 1766 N N . TYR A 1 218 ? -16.283 -0.836 9.038 1.00 91.06 218 TYR A N 1
ATOM 1767 C CA . TYR A 1 218 ? -16.141 -1.104 10.471 1.00 91.06 218 TYR A CA 1
ATOM 1768 C C . TYR A 1 218 ? -16.244 0.168 11.314 1.00 91.06 218 TYR A C 1
ATOM 1770 O O . TYR A 1 218 ? -16.904 0.160 12.353 1.00 91.06 218 TYR A O 1
ATOM 1778 N N . ALA A 1 219 ? -15.643 1.265 10.855 1.00 90.88 219 ALA A N 1
ATOM 1779 C CA . ALA A 1 219 ? -15.703 2.537 11.553 1.00 90.88 219 ALA A CA 1
ATOM 1780 C C . ALA A 1 219 ? -17.129 3.118 11.593 1.00 90.88 219 ALA A C 1
ATOM 1782 O O . ALA A 1 219 ? -17.548 3.602 12.644 1.00 90.88 219 ALA A O 1
ATOM 1783 N N . ILE A 1 220 ? -17.896 3.012 10.499 1.00 90.00 220 ILE A N 1
ATOM 1784 C CA . ILE A 1 220 ? -19.305 3.446 10.450 1.00 90.00 220 ILE A CA 1
ATOM 1785 C C . ILE A 1 220 ? -20.166 2.614 11.403 1.00 90.00 220 ILE A C 1
ATOM 1787 O O . ILE A 1 220 ? -20.835 3.185 12.261 1.00 90.00 220 ILE A O 1
ATOM 1791 N N . ASN A 1 221 ? -20.105 1.280 11.324 1.00 86.25 221 ASN A N 1
ATOM 1792 C CA . ASN A 1 221 ? -20.921 0.421 12.194 1.00 86.25 221 ASN A CA 1
ATOM 1793 C C . ASN A 1 221 ? -20.645 0.678 13.679 1.00 86.25 221 ASN A C 1
ATOM 1795 O O . ASN A 1 221 ?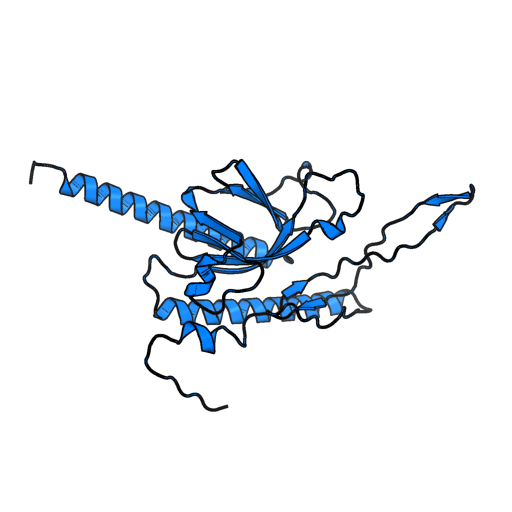 -21.553 0.635 14.505 1.00 86.25 221 ASN A O 1
ATOM 1799 N N . LYS A 1 222 ? -19.390 0.974 14.032 1.00 82.69 222 LYS A N 1
ATOM 1800 C CA . LYS A 1 222 ? -19.027 1.328 15.403 1.00 82.69 222 LYS A CA 1
ATOM 1801 C C . LYS A 1 222 ? -19.684 2.634 15.855 1.00 82.69 222 LYS A C 1
ATOM 1803 O O . LYS A 1 222 ? -20.158 2.715 16.987 1.00 82.69 222 LYS A O 1
ATOM 1808 N N . LEU A 1 223 ? -19.715 3.654 14.994 1.00 81.25 223 LEU A N 1
ATOM 1809 C CA . LEU A 1 223 ? -20.395 4.914 15.301 1.00 81.25 223 LEU A CA 1
ATOM 1810 C C . LEU A 1 223 ? -21.899 4.717 15.478 1.00 81.25 223 LEU A C 1
ATOM 1812 O O . LEU A 1 223 ? -22.470 5.273 16.412 1.00 81.25 223 LEU A O 1
ATOM 1816 N N . GLU A 1 224 ? -22.528 3.909 14.627 1.00 71.12 224 GLU A N 1
ATOM 1817 C CA . GLU A 1 224 ? -23.954 3.605 14.741 1.00 71.12 224 GLU A CA 1
ATOM 1818 C C . GLU A 1 224 ? -24.266 2.914 16.071 1.00 71.12 224 GLU A C 1
ATOM 1820 O O . GLU A 1 224 ? -25.129 3.388 16.806 1.00 71.12 224 GLU A O 1
ATOM 1825 N N . VAL A 1 225 ? -23.514 1.871 16.443 1.00 66.75 225 VAL A N 1
ATOM 1826 C CA . VAL A 1 225 ? -23.681 1.179 17.734 1.00 66.75 225 VAL A CA 1
ATOM 1827 C C . VAL A 1 225 ? -23.517 2.140 18.914 1.00 66.75 225 VAL A C 1
ATOM 1829 O O . VAL A 1 225 ? -24.331 2.122 19.835 1.00 66.75 225 VAL A O 1
ATOM 1832 N N . ASN A 1 226 ? -22.509 3.015 18.883 1.00 63.91 226 ASN A N 1
ATOM 1833 C CA . ASN A 1 226 ? -22.305 4.000 19.945 1.00 63.91 226 ASN A CA 1
ATOM 1834 C C . ASN A 1 226 ? -23.453 5.012 20.022 1.00 63.91 226 ASN A C 1
ATOM 1836 O O . ASN A 1 226 ? -23.909 5.324 21.119 1.00 63.91 226 ASN A O 1
ATOM 1840 N N . ASN A 1 227 ? -23.952 5.490 18.880 1.00 58.41 227 ASN A N 1
ATOM 1841 C CA . ASN A 1 227 ? -25.098 6.391 18.839 1.00 58.41 227 ASN A CA 1
ATOM 1842 C C . ASN A 1 227 ? -26.343 5.708 19.412 1.00 58.41 227 ASN A C 1
ATOM 1844 O O . ASN A 1 227 ? -26.980 6.273 20.296 1.00 58.41 227 ASN A O 1
ATOM 1848 N N . PHE A 1 228 ? -26.649 4.475 18.993 1.00 56.78 228 PHE A N 1
ATOM 1849 C CA . PHE A 1 228 ? -27.764 3.700 19.547 1.00 56.78 228 PHE A CA 1
ATOM 1850 C C . PHE A 1 228 ? -27.657 3.535 21.068 1.00 56.78 228 PHE A C 1
ATOM 1852 O O . PHE A 1 228 ? -28.639 3.761 21.771 1.00 56.78 228 PHE A O 1
ATOM 1859 N N . LEU A 1 229 ? -26.476 3.204 21.600 1.00 57.12 229 LEU A N 1
ATOM 1860 C CA . LEU A 1 229 ? -26.269 3.093 23.048 1.00 57.12 229 LEU A CA 1
ATOM 1861 C C . LEU A 1 229 ? -26.469 4.439 23.760 1.00 57.12 229 LEU A C 1
ATOM 1863 O O . LEU A 1 229 ? -27.115 4.482 24.800 1.00 57.12 229 LEU A O 1
ATOM 1867 N N . ILE A 1 230 ? -25.980 5.545 23.198 1.00 58.53 230 ILE A N 1
ATOM 1868 C CA . ILE A 1 230 ? -26.164 6.884 23.776 1.00 58.53 230 ILE A CA 1
ATOM 1869 C C . ILE A 1 230 ? -27.645 7.274 23.818 1.00 58.53 230 ILE A C 1
ATOM 1871 O O . ILE A 1 230 ? -28.083 7.825 24.825 1.00 58.53 230 ILE A O 1
ATOM 1875 N N . TYR A 1 231 ? -28.420 6.983 22.769 1.00 55.91 231 TYR A N 1
ATOM 1876 C CA . TYR A 1 231 ? -29.860 7.255 22.761 1.00 55.91 231 TYR A CA 1
ATOM 1877 C C . TYR A 1 231 ? -30.615 6.373 23.761 1.00 55.91 231 TYR A C 1
ATOM 1879 O O . TYR A 1 231 ? -31.464 6.877 24.485 1.00 55.91 231 TYR A O 1
ATOM 1887 N N . HIS A 1 232 ? -30.263 5.090 23.877 1.00 56.56 232 HIS A N 1
ATOM 1888 C CA . HIS A 1 232 ? -30.920 4.185 24.822 1.00 56.56 232 HIS A CA 1
ATOM 1889 C C . HIS A 1 232 ? -30.545 4.427 26.293 1.00 56.56 232 HIS A C 1
ATOM 1891 O O . HIS A 1 232 ? -31.365 4.159 27.164 1.00 56.56 232 HIS A O 1
ATOM 1897 N N . PHE A 1 233 ? -29.343 4.931 26.590 1.00 55.28 233 PHE A N 1
ATOM 1898 C CA . PHE A 1 233 ? -28.921 5.235 27.966 1.00 55.28 233 PHE A CA 1
ATOM 1899 C C . PHE A 1 233 ? -29.248 6.666 28.424 1.00 55.28 233 PHE A C 1
ATOM 1901 O O . PHE A 1 233 ? -29.208 6.924 29.624 1.00 55.28 233 PHE A O 1
ATOM 1908 N N . ASN A 1 234 ? -29.571 7.589 27.511 1.00 52.91 234 ASN A N 1
ATOM 1909 C CA . ASN A 1 234 ? -29.997 8.954 27.852 1.00 52.91 234 ASN A CA 1
ATOM 1910 C C . ASN A 1 234 ? -31.510 9.181 27.725 1.00 52.91 234 ASN A C 1
ATOM 1912 O O . ASN A 1 234 ? -31.948 10.323 27.855 1.00 52.91 234 ASN A O 1
ATOM 1916 N N . ASP A 1 235 ? -32.306 8.137 27.488 1.00 46.62 235 ASP A N 1
ATOM 1917 C CA . ASP A 1 235 ? -33.764 8.220 27.563 1.00 46.62 235 ASP A CA 1
ATOM 1918 C C . ASP A 1 235 ? -34.211 8.097 29.036 1.00 46.62 235 ASP A C 1
ATOM 1920 O O . ASP A 1 235 ? -34.106 7.015 29.612 1.00 46.62 235 ASP A O 1
ATOM 1924 N N . PRO A 1 236 ? -34.745 9.156 29.679 1.00 53.62 236 PRO A N 1
ATOM 1925 C CA . PRO A 1 236 ? -35.183 9.119 31.080 1.00 53.62 236 PRO A CA 1
ATOM 1926 C C . PRO A 1 236 ? -36.534 8.399 31.280 1.00 53.62 236 PRO A C 1
ATOM 1928 O O . PRO A 1 236 ? -37.243 8.668 32.249 1.00 53.62 236 PRO A O 1
ATOM 1931 N N . LEU A 1 237 ? -36.926 7.521 30.352 1.00 54.12 237 LEU A N 1
ATOM 1932 C CA . LEU A 1 237 ? -38.177 6.752 30.398 1.00 54.12 237 LEU A CA 1
ATOM 1933 C C . LEU A 1 237 ? -37.968 5.248 30.662 1.00 54.12 237 LEU A C 1
ATOM 1935 O O . LEU A 1 237 ? -38.918 4.478 30.517 1.00 54.12 237 LEU A O 1
ATOM 1939 N N . PHE A 1 238 ? -36.776 4.851 31.123 1.00 46.28 238 PHE A N 1
ATOM 1940 C CA . PHE A 1 238 ? -36.524 3.578 31.809 1.00 46.28 238 PHE A CA 1
ATOM 1941 C C . PHE A 1 238 ? -35.770 3.793 33.123 1.00 46.28 238 PHE A C 1
ATOM 1943 O O . PHE A 1 238 ? -34.831 4.618 33.141 1.00 46.28 238 PHE A O 1
#

InterPro domains:
  IPR001849 Pleckstrin homology domain [PF00169] (108-204)
  IPR001849 Pleckstrin homology domain [PS50003] (105-221)
  IPR011993 PH-like domain superfamily [G3DSA:2.30.29.30] (104-224)
  IPR015482 Syntrophin [PTHR10554] (51-224)

Radius of gyration: 21.77 Å; Cα contacts (8 Å, |Δi|>4): 341; chains: 1; bounding box: 60×48×70 Å

Mean predicted aligned error: 12.7 Å

Nearest PDB structures (foldseek):
  1u5f-assembly1_A  TM=7.349E-01  e=1.342E-04  Mus musculus
  1v5p-assembly1_A  TM=7.353E-01  e=6.488E-04  Mus musculus
  1u5d-assembly1_A  TM=6.486E-01  e=4.376E-04  Homo sapiens
  1kz7-assembly2_C  TM=5.394E-01  e=1.681E-04  Mus musculus
  1v5m-assembly1_A  TM=6.667E-01  e=3.928E-03  Mus musculus

Solvent-accessible surface area (backbone atoms only — not comparable to full-atom values): 13944 Å² total; per-residue (Å²): 139,88,87,83,89,74,97,64,96,58,65,61,49,70,68,53,67,83,64,63,48,67,42,77,43,74,61,81,56,58,60,86,49,83,45,73,44,100,85,70,51,75,51,82,52,80,45,77,64,83,42,49,40,23,44,25,41,67,88,6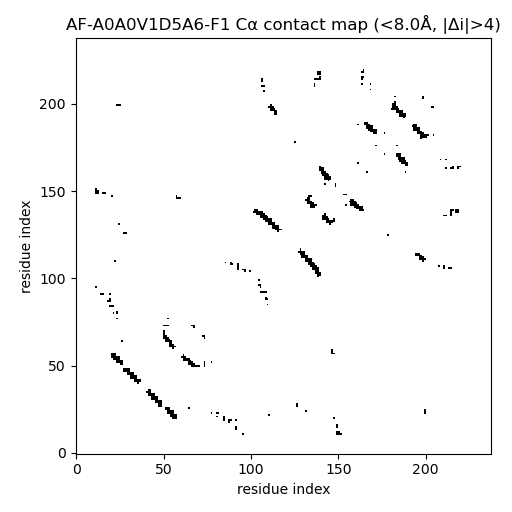6,51,68,72,54,77,46,74,36,95,47,63,66,59,41,53,50,53,52,51,52,51,52,52,51,42,52,50,36,35,52,52,46,40,62,59,54,43,76,78,42,57,86,72,54,29,58,67,44,66,49,73,33,35,36,58,49,79,84,83,59,77,83,60,90,54,77,68,80,24,62,43,69,28,25,38,38,35,37,30,49,33,39,36,34,19,77,47,71,68,54,45,81,76,44,62,77,70,38,79,38,78,45,46,43,88,56,38,43,86,39,81,58,53,79,91,70,57,72,83,85,70,57,64,45,33,34,39,41,40,78,84,75,57,66,47,42,33,28,34,96,40,70,66,58,44,52,52,53,52,54,34,50,53,49,31,42,52,56,45,49,55,51,52,52,54,51,50,55,51,52,55,66,73,69,45,90,86,116